Protein AF-A0A453F764-F1 (afdb_monomer)

Solvent-accessible surface area (backbone atoms only — not comparable to full-atom values): 10064 Å² total; per-residue (Å²): 109,49,38,47,76,44,40,78,48,66,49,59,52,38,59,47,34,75,76,37,83,86,56,71,35,35,32,32,52,68,48,74,42,49,55,78,38,69,44,53,67,75,39,72,53,73,60,89,92,42,39,31,38,30,40,62,25,28,8,30,25,52,16,23,28,26,41,26,44,34,89,52,95,87,34,62,79,64,34,43,32,39,30,20,46,51,41,26,86,56,46,54,47,68,30,92,48,73,71,24,29,52,72,46,27,53,52,22,41,54,66,62,50,61,65,46,61,49,71,24,34,39,35,43,72,57,67,93,81,84,67,79,71,47,32,32,48,53,38,60,74,57,15,77,41,81,52,47,57,72,68,62,30,40,55,52,63,76,65,61,82,70,76,81,68,93,34,32,89,57,10,35,65,28,26,41,51,29,30,53,68,76,77,78,78,84,124

Mean predicted aligned error: 3.06 Å

Sequence (187 aa):
MNTHVHADHVTGTGLIKTKLPGAKSVISKASGAKADHSVEHGDKIYFGKLFLEVRATPGHTAGCVTYVTGDSPDQPSPRMAFTGDALIIRACGRTDFQGGSSDQLYQSVHSQIFSLPKDTLLYPAHDYKGFTVTTVEEEVAYNARLSRDKETFKTIMENLNLSYPKMIDVAVPANMVCGFQDPPSKV

InterPro domains:
  IPR001279 Metallo-beta-lactamase [PF00753] (2-126)
  IPR001279 Metallo-beta-lactamase [SM00849] (2-126)
  IPR036866 Ribonuclease Z/Hydroxyacylglutathione hydrolase-like [G3DSA:3.60.15.10] (1-175)
  IPR036866 Ribonuclease Z/Hydroxyacylglutathione hydrolase-like [SSF56281] (2-176)
  IPR044528 Persulfide dioxygenase-like, MBL-fold metallo-hydrolase domain [cd07724] (1-128)
  IPR051682 Mitochondrial Persulfide Dioxygenase [PTHR43084] (1-182)

Foldseek 3Di:
DAQAQDQQDADCQVVCCVVDPPRWFEFAVQRLADTRYHDDQQDWDDDPPKIWGWHDQAALASGGIKTKTDPDPPIDPPIEIAREQLDDVLEGHAAPDRNHHLLSSLVSCVVPPLPGPFAYKYAYPDDDPPDGIDGSVCCCVRNNQSVDPSVSNRVCRVPPPDDDRPRRVPRNVCVSHVNDDDDPPDD

Radius of gyration: 16.79 Å; Cα contacts (8 Å, |Δi|>4): 392; chains: 1; bounding box: 34×55×37 Å

Secondary structure (DSSP, 8-state):
--SS--SSS--SHHHHHHHSTT---EEEGGG----SEEE-TT-EEEETTEEEEEEE--SSSTT-EEEEE--STTS-SS-EEEEETTSBTTB----SSTT--HHHHHHHIIIIITTS-TT-EEEES--SSS---EEHHHHHHH-TTTTS-HHHHHHHHHT--PPPPTTHHHHHHHHHTTT-PPPPP--

Structure (mmCIF, N/CA/C/O backbone):
data_AF-A0A453F764-F1
#
_entry.id   AF-A0A453F764-F1
#
loop_
_atom_site.group_PDB
_atom_site.id
_atom_site.type_symbol
_atom_site.label_atom_id
_atom_site.label_alt_id
_atom_site.label_comp_id
_atom_site.label_asym_id
_atom_site.label_entity_id
_atom_site.label_seq_id
_atom_site.pdbx_PDB_ins_code
_atom_site.Cartn_x
_atom_site.Cartn_y
_atom_site.Cartn_z
_atom_site.occupancy
_atom_site.B_iso_or_equiv
_atom_site.auth_seq_id
_atom_site.auth_comp_id
_atom_site.auth_asym_id
_atom_site.auth_atom_id
_atom_site.pdbx_PDB_model_num
ATOM 1 N N . MET A 1 1 ? -5.676 -7.957 8.586 1.00 98.31 1 MET A N 1
ATOM 2 C CA . MET A 1 1 ? -5.886 -7.191 7.337 1.00 98.31 1 MET A CA 1
ATOM 3 C C . MET A 1 1 ? -4.674 -7.444 6.457 1.00 98.31 1 MET A C 1
ATOM 5 O O . MET A 1 1 ? -3.609 -7.639 7.027 1.00 98.31 1 MET A O 1
ATOM 9 N N . ASN A 1 2 ? -4.811 -7.469 5.134 1.00 98.88 2 ASN A N 1
ATOM 10 C CA . ASN A 1 2 ? -3.665 -7.502 4.215 1.00 98.88 2 ASN A CA 1
ATOM 11 C C . ASN A 1 2 ? -3.643 -6.214 3.381 1.00 98.88 2 ASN A C 1
ATOM 13 O O . ASN A 1 2 ? -4.702 -5.651 3.089 1.00 98.88 2 ASN A O 1
ATOM 17 N N . THR A 1 3 ? -2.455 -5.745 3.002 1.00 98.94 3 THR A N 1
ATOM 18 C CA . THR A 1 3 ? -2.291 -4.608 2.072 1.00 98.94 3 THR A CA 1
ATOM 19 C C . THR A 1 3 ? -2.518 -5.028 0.622 1.00 98.94 3 THR A C 1
ATOM 21 O O . THR A 1 3 ? -2.931 -4.212 -0.195 1.00 98.94 3 THR A O 1
ATOM 24 N N . HIS A 1 4 ? -2.265 -6.297 0.297 1.00 98.88 4 HIS A N 1
ATOM 25 C CA . HIS A 1 4 ? -2.477 -6.899 -1.018 1.00 98.88 4 HIS A CA 1
ATOM 26 C C . HIS A 1 4 ? -2.472 -8.436 -0.912 1.00 98.88 4 HIS A C 1
ATOM 28 O O . HIS A 1 4 ? -2.366 -8.993 0.181 1.00 98.88 4 HIS A O 1
ATOM 34 N N . VAL A 1 5 ? -2.605 -9.132 -2.043 1.00 98.81 5 VAL A N 1
ATOM 35 C CA . VAL A 1 5 ? -2.388 -10.585 -2.125 1.00 98.81 5 VAL A CA 1
ATOM 36 C C . VAL A 1 5 ? -0.890 -10.842 -2.230 1.00 98.81 5 VAL A C 1
ATOM 38 O O . VAL A 1 5 ? -0.292 -10.529 -3.254 1.00 98.81 5 VAL A O 1
ATOM 41 N N . HIS A 1 6 ? -0.296 -11.411 -1.187 1.00 98.81 6 HIS A N 1
ATOM 42 C CA . HIS A 1 6 ? 1.145 -11.646 -1.121 1.00 98.81 6 HIS A CA 1
ATOM 43 C C . HIS A 1 6 ? 1.590 -12.801 -2.033 1.00 98.81 6 HIS A C 1
ATOM 45 O O . HIS A 1 6 ? 0.854 -13.775 -2.221 1.00 98.81 6 HIS A O 1
ATOM 51 N N . ALA A 1 7 ? 2.803 -12.699 -2.577 1.00 98.62 7 ALA A N 1
ATOM 52 C CA . ALA A 1 7 ? 3.425 -13.712 -3.441 1.00 98.62 7 ALA A CA 1
ATOM 53 C C . ALA A 1 7 ? 4.592 -14.456 -2.770 1.00 98.62 7 ALA A C 1
ATOM 55 O O . ALA A 1 7 ? 5.147 -15.398 -3.334 1.00 98.62 7 ALA A O 1
ATOM 56 N N . ASP A 1 8 ? 4.988 -14.025 -1.580 1.00 98.44 8 ASP A N 1
ATOM 57 C CA . ASP A 1 8 ? 6.181 -14.477 -0.868 1.00 98.44 8 ASP A CA 1
ATOM 58 C C . ASP A 1 8 ? 5.849 -15.314 0.382 1.00 98.44 8 ASP A C 1
ATOM 60 O O . ASP A 1 8 ? 6.674 -16.118 0.817 1.00 98.44 8 ASP A O 1
ATOM 64 N N . HIS A 1 9 ? 4.628 -15.197 0.914 1.00 98.50 9 HIS A N 1
ATOM 65 C CA . HIS A 1 9 ? 4.154 -15.952 2.073 1.00 98.50 9 HIS A CA 1
ATOM 66 C C . HIS A 1 9 ? 2.645 -16.227 2.017 1.00 98.50 9 HIS A C 1
ATOM 68 O O . HIS A 1 9 ? 1.894 -15.545 1.320 1.00 98.50 9 HIS A O 1
ATOM 74 N N . VAL A 1 10 ? 2.183 -17.211 2.795 1.00 98.50 10 VAL A N 1
ATOM 75 C CA . VAL A 1 10 ? 0.749 -17.467 3.008 1.00 98.50 10 VAL A CA 1
ATOM 76 C C . VAL A 1 10 ? 0.239 -16.604 4.161 1.00 98.50 10 VAL A C 1
ATOM 78 O O . VAL A 1 10 ? 0.820 -16.590 5.246 1.00 98.50 10 VAL A O 1
ATOM 81 N N . THR A 1 11 ? -0.862 -15.890 3.942 1.00 98.50 11 THR A N 1
ATOM 82 C CA . THR A 1 11 ? -1.489 -15.010 4.928 1.00 98.50 11 THR A CA 1
ATOM 83 C C . THR A 1 11 ? -1.963 -15.790 6.156 1.00 98.50 11 THR A C 1
ATOM 85 O O . THR A 1 11 ? -2.557 -16.864 6.058 1.00 98.50 11 THR A O 1
ATOM 88 N N . GLY A 1 12 ? -1.761 -15.217 7.342 1.00 98.12 12 GLY A N 1
ATOM 89 C CA . GLY A 1 12 ? -2.236 -15.800 8.599 1.00 98.12 12 GLY A CA 1
ATOM 90 C C . GLY A 1 12 ? -3.722 -15.558 8.885 1.00 98.12 12 GLY A C 1
ATOM 91 O O . GLY A 1 12 ? -4.230 -16.051 9.892 1.00 98.12 12 GLY A O 1
ATOM 92 N N . THR A 1 13 ? -4.434 -14.786 8.055 1.00 98.00 13 THR A N 1
ATOM 93 C CA . THR A 1 13 ? -5.795 -14.316 8.371 1.00 98.00 13 THR A CA 1
ATOM 94 C C . THR A 1 13 ? -6.794 -15.453 8.573 1.00 98.00 13 THR A C 1
ATOM 96 O O . THR A 1 13 ? -7.557 -15.399 9.536 1.00 98.00 13 THR A O 1
ATOM 99 N N . GLY A 1 14 ? -6.769 -16.498 7.742 1.00 95.94 14 GLY A N 1
ATOM 100 C CA . GLY A 1 14 ? -7.616 -17.683 7.919 1.00 95.94 14 GLY A CA 1
ATOM 101 C C . GLY A 1 14 ? -7.360 -18.392 9.250 1.00 95.94 14 GLY A C 1
ATOM 102 O O . GLY A 1 14 ? -8.294 -18.665 10.001 1.00 95.94 14 GLY A O 1
ATOM 103 N N . LEU A 1 15 ? -6.088 -18.604 9.603 1.00 96.50 15 LEU A N 1
ATOM 104 C CA . LEU A 1 15 ? -5.712 -19.249 10.864 1.00 96.50 15 LEU A CA 1
ATOM 105 C C . LEU A 1 15 ? -6.103 -18.411 12.091 1.00 96.50 15 LEU A C 1
ATOM 107 O O . LEU A 1 15 ? -6.586 -18.962 13.080 1.00 96.50 15 LEU A O 1
ATOM 111 N N . ILE A 1 16 ? -5.913 -17.089 12.033 1.00 97.19 16 ILE A N 1
ATOM 112 C CA . ILE A 1 16 ? -6.312 -16.166 13.106 1.00 97.19 16 ILE A CA 1
ATOM 113 C C . ILE A 1 16 ? -7.822 -16.247 13.335 1.00 97.19 16 ILE A C 1
ATOM 115 O O . ILE A 1 16 ? -8.246 -16.359 14.481 1.00 97.19 16 ILE A O 1
ATOM 119 N N . LYS A 1 17 ? -8.628 -16.268 12.266 1.00 95.06 17 LYS A N 1
ATOM 120 C CA . LYS A 1 17 ? -10.089 -16.413 12.363 1.00 95.06 17 LYS A CA 1
ATOM 121 C C . LYS A 1 17 ? -10.505 -1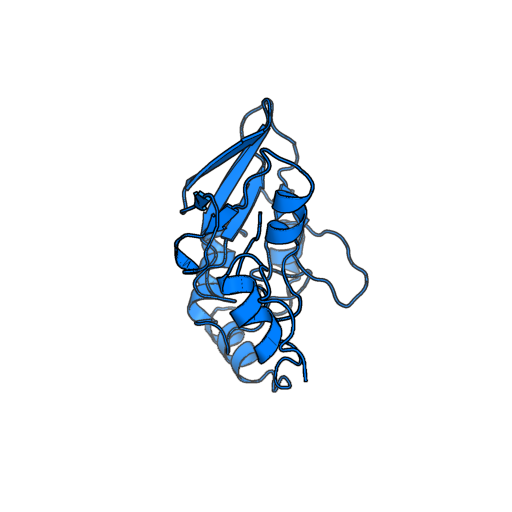7.716 13.041 1.00 95.06 17 LYS A C 1
ATOM 123 O O . LYS A 1 17 ? -11.416 -17.706 13.861 1.00 95.06 17 LYS A O 1
ATOM 128 N N . THR A 1 18 ? -9.828 -18.823 12.733 1.00 93.88 18 THR A N 1
ATOM 129 C CA . THR A 1 18 ? -10.099 -20.119 13.375 1.00 93.88 18 THR A CA 1
ATOM 130 C C . THR A 1 18 ? -9.759 -20.103 14.867 1.00 93.88 18 THR A C 1
ATOM 132 O O . THR A 1 18 ? -10.450 -20.734 15.661 1.00 93.88 18 THR A O 1
ATOM 135 N N . LYS A 1 19 ? -8.696 -19.393 15.264 1.00 95.88 19 LYS A N 1
ATOM 136 C CA . LYS A 1 19 ? -8.216 -19.357 16.656 1.00 95.88 19 LYS A CA 1
ATOM 137 C C . LYS A 1 19 ? -8.888 -18.293 17.524 1.00 95.88 19 LYS A C 1
ATOM 139 O O . LYS A 1 19 ? -8.915 -18.451 18.740 1.00 95.88 19 LYS A O 1
ATOM 144 N N . LEU A 1 20 ? -9.400 -17.221 16.925 1.00 96.69 20 LEU A N 1
ATOM 145 C CA . LEU A 1 20 ? -10.010 -16.097 17.628 1.00 96.69 20 LEU A CA 1
ATOM 146 C C . LEU A 1 20 ? -11.402 -15.807 17.047 1.00 96.69 20 LEU A C 1
ATOM 148 O O . LEU A 1 20 ? -11.529 -14.998 16.121 1.00 96.69 20 LEU A O 1
ATOM 152 N N . PRO A 1 21 ? -12.456 -16.453 17.582 1.00 93.56 21 PRO A N 1
ATOM 153 C CA . PRO A 1 21 ? -13.825 -16.210 17.152 1.00 93.56 21 PRO A CA 1
ATOM 154 C C . PRO A 1 21 ? -14.183 -14.721 17.218 1.00 93.56 21 PRO A C 1
ATOM 156 O O . PRO A 1 21 ? -13.936 -14.051 18.219 1.00 93.56 21 PRO A O 1
ATOM 159 N N . GLY A 1 22 ? -14.759 -14.198 16.134 1.00 94.81 22 GLY A N 1
ATOM 160 C CA . GLY A 1 22 ? -15.112 -12.782 15.994 1.00 94.81 22 GLY A CA 1
ATOM 161 C C . GLY A 1 22 ? -14.058 -11.924 15.285 1.00 94.81 22 GLY A C 1
ATOM 162 O O . GLY A 1 22 ? -14.404 -10.845 14.801 1.00 94.81 22 GLY A O 1
ATOM 163 N N . ALA A 1 23 ? -12.815 -12.400 15.137 1.00 97.12 23 ALA A N 1
ATOM 164 C CA . ALA A 1 23 ? -11.847 -11.760 14.250 1.00 97.12 23 ALA A CA 1
ATOM 165 C C . ALA A 1 23 ? -12.332 -11.832 12.792 1.00 97.12 23 ALA A C 1
ATOM 167 O O . ALA A 1 23 ? -12.851 -12.859 12.354 1.00 97.12 23 ALA A O 1
ATOM 168 N N . LYS A 1 24 ? -12.147 -10.744 12.036 1.00 98.12 24 LYS A N 1
ATOM 169 C CA . LYS A 1 24 ? -12.561 -10.643 10.629 1.00 98.12 24 LYS A CA 1
ATOM 170 C C . LYS A 1 24 ? -11.368 -10.335 9.733 1.00 98.12 24 LYS A C 1
ATOM 172 O O . LYS A 1 24 ? -10.570 -9.445 10.036 1.00 98.12 24 LYS A O 1
ATOM 177 N N . SER A 1 25 ? -11.229 -11.067 8.631 1.00 98.62 25 SER A N 1
ATOM 178 C CA . SER A 1 25 ? -10.237 -10.759 7.603 1.00 98.62 25 SER A CA 1
ATOM 179 C C . SER A 1 25 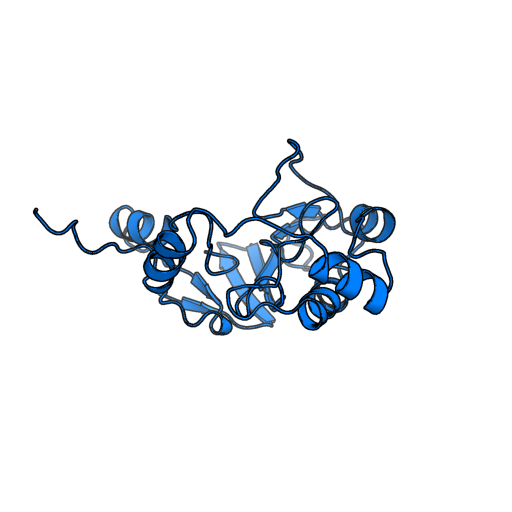? -10.701 -9.588 6.740 1.00 98.62 25 SER A C 1
ATOM 181 O O . SER A 1 25 ? -11.883 -9.443 6.442 1.00 98.62 25 SER A O 1
ATOM 183 N N . VAL A 1 26 ? -9.743 -8.749 6.346 1.00 98.81 26 VAL A N 1
ATOM 184 C CA . VAL A 1 26 ? -9.977 -7.565 5.513 1.00 98.81 26 VAL A CA 1
ATOM 185 C C . VAL A 1 26 ? -8.923 -7.526 4.417 1.00 98.81 26 VAL A C 1
ATOM 187 O O . VAL A 1 26 ? -7.734 -7.711 4.715 1.00 98.81 26 VAL A O 1
ATOM 190 N N . ILE A 1 27 ? -9.357 -7.298 3.182 1.00 98.81 27 ILE A N 1
ATOM 191 C CA . ILE A 1 27 ? -8.500 -7.085 2.011 1.00 98.81 27 ILE A CA 1
ATOM 192 C C . ILE A 1 27 ? -9.203 -6.144 1.028 1.00 98.81 27 ILE A C 1
ATOM 194 O O . ILE A 1 27 ? -10.400 -5.896 1.154 1.00 98.81 27 ILE A O 1
ATOM 198 N N . SER A 1 28 ? -8.487 -5.585 0.058 1.00 98.81 28 SER A N 1
ATOM 199 C CA . SER A 1 28 ? -9.110 -4.714 -0.936 1.00 98.81 28 SER A CA 1
ATOM 200 C C . SER A 1 28 ? -10.061 -5.491 -1.848 1.00 98.81 28 SER A C 1
ATOM 202 O O . SER A 1 28 ? -9.781 -6.624 -2.249 1.00 98.81 28 SER A O 1
ATOM 204 N N . LYS A 1 29 ? -11.166 -4.861 -2.246 1.00 98.75 29 LYS A N 1
ATOM 205 C CA . LYS A 1 29 ? -12.083 -5.423 -3.247 1.00 98.75 29 LYS A CA 1
ATOM 206 C C . LYS A 1 29 ? -11.388 -5.649 -4.592 1.00 98.75 29 LYS A C 1
ATOM 208 O O . LYS A 1 29 ? -11.596 -6.675 -5.232 1.00 98.75 29 LYS A O 1
ATOM 213 N N . ALA A 1 30 ? -10.509 -4.720 -4.976 1.00 98.62 30 ALA A N 1
ATOM 214 C CA . ALA A 1 30 ? -9.734 -4.773 -6.214 1.00 98.62 30 ALA A CA 1
ATOM 215 C C . ALA A 1 30 ? -8.767 -5.969 -6.291 1.00 98.62 30 ALA A C 1
ATOM 217 O O . ALA A 1 30 ? -8.364 -6.353 -7.384 1.00 98.62 30 ALA A O 1
ATOM 218 N N . SER A 1 31 ? -8.411 -6.589 -5.158 1.00 98.50 31 SER A N 1
ATOM 219 C CA . SER A 1 31 ? -7.573 -7.794 -5.158 1.00 98.50 31 SER A CA 1
ATOM 220 C C . SER A 1 31 ? -8.270 -9.044 -5.702 1.00 98.50 31 SER A C 1
ATOM 222 O O . SER A 1 31 ? -7.594 -9.997 -6.077 1.00 98.50 31 SER A O 1
ATOM 224 N N . GLY A 1 32 ? -9.609 -9.080 -5.697 1.00 98.31 32 GLY A N 1
ATOM 225 C CA . GLY A 1 32 ? -10.392 -10.268 -6.051 1.00 98.31 32 GLY A CA 1
ATOM 226 C C . GLY A 1 32 ? -10.267 -11.445 -5.069 1.00 98.31 32 GLY A C 1
ATOM 227 O O . GLY A 1 32 ? -10.868 -12.494 -5.300 1.00 98.31 32 GLY A O 1
ATOM 228 N N . ALA A 1 33 ? -9.505 -11.303 -3.982 1.00 98.31 33 ALA A N 1
ATOM 229 C CA . ALA A 1 33 ? -9.328 -12.346 -2.980 1.00 98.31 33 ALA A CA 1
ATOM 230 C C . ALA A 1 33 ? -10.505 -12.406 -1.998 1.00 98.31 33 ALA A C 1
ATOM 232 O O . ALA A 1 33 ? -11.155 -11.405 -1.693 1.00 98.31 33 ALA A O 1
ATOM 233 N N . LYS A 1 34 ? -10.756 -13.597 -1.449 1.00 98.12 34 LYS A N 1
ATOM 234 C CA . LYS A 1 34 ? -11.787 -13.804 -0.428 1.00 98.12 34 LYS A CA 1
ATOM 235 C C . LYS A 1 34 ? -11.346 -13.224 0.920 1.00 98.12 34 LYS A C 1
ATOM 237 O O . LYS A 1 34 ? -10.240 -13.487 1.389 1.00 98.12 34 LYS A O 1
ATOM 242 N N . ALA A 1 35 ? -12.253 -12.517 1.586 1.00 98.19 35 ALA A N 1
ATOM 243 C CA . ALA A 1 35 ? -12.129 -12.068 2.972 1.00 98.19 35 ALA A CA 1
ATOM 244 C C . ALA A 1 35 ? -13.526 -11.882 3.590 1.00 98.19 35 ALA A C 1
ATOM 246 O O . ALA A 1 35 ? -14.522 -11.942 2.871 1.00 98.19 35 ALA A O 1
ATOM 247 N N . ASP A 1 36 ? -13.612 -11.662 4.906 1.00 98.31 36 ASP A N 1
ATOM 248 C CA . ASP A 1 36 ? -14.897 -11.338 5.552 1.00 98.31 36 ASP A CA 1
ATOM 249 C C . ASP A 1 36 ? -15.393 -9.943 5.165 1.00 98.31 36 ASP A C 1
ATOM 251 O O . ASP A 1 36 ? -16.597 -9.728 5.060 1.00 98.31 36 ASP A O 1
ATOM 255 N N . HIS A 1 37 ? -14.460 -9.011 4.952 1.00 98.19 37 HIS A N 1
ATOM 256 C CA . HIS A 1 37 ? -14.736 -7.653 4.502 1.00 98.19 37 HIS A CA 1
ATOM 257 C C . HIS A 1 37 ? -13.810 -7.249 3.363 1.00 98.19 37 HIS A C 1
ATOM 259 O O . HIS A 1 37 ? -12.602 -7.499 3.403 1.00 98.19 37 HIS A O 1
ATOM 265 N N . SER A 1 38 ? -14.382 -6.568 2.377 1.00 98.38 38 SER A N 1
ATOM 266 C CA . SER A 1 38 ? -13.640 -5.905 1.312 1.00 98.38 38 SER A CA 1
ATOM 267 C C . SER A 1 38 ? -13.596 -4.400 1.553 1.00 98.38 38 SER A C 1
ATOM 269 O O . SER A 1 38 ? -14.614 -3.839 1.952 1.00 98.38 38 SER A O 1
ATOM 271 N N . VAL A 1 39 ? -12.465 -3.760 1.260 1.00 98.75 39 VAL A N 1
ATOM 272 C CA . VAL A 1 39 ? -12.321 -2.294 1.322 1.00 98.75 39 VAL A CA 1
ATOM 273 C C . VAL A 1 39 ? -12.015 -1.675 -0.038 1.00 98.75 39 VAL A C 1
ATOM 275 O O . VAL A 1 39 ? -11.408 -2.312 -0.907 1.00 98.75 39 VAL A O 1
ATOM 278 N N . GLU A 1 40 ? -12.419 -0.424 -0.205 1.00 98.81 40 GLU A N 1
ATOM 279 C CA . GLU A 1 40 ? -12.185 0.429 -1.369 1.00 98.81 40 GLU A CA 1
ATOM 280 C C . GLU A 1 40 ? -11.493 1.740 -0.943 1.00 98.81 40 GLU A C 1
ATOM 282 O O . GLU A 1 40 ? -11.299 2.023 0.240 1.00 98.81 40 GLU A O 1
ATOM 287 N N . HIS A 1 41 ? -11.041 2.530 -1.919 1.00 98.75 41 HIS A N 1
ATOM 288 C CA . HIS A 1 41 ? -10.421 3.827 -1.644 1.00 98.75 41 HIS A CA 1
ATOM 289 C C . HIS A 1 41 ? -11.391 4.743 -0.877 1.00 98.75 41 HIS A C 1
ATOM 291 O O . HIS A 1 41 ? -12.543 4.890 -1.277 1.00 98.75 41 HIS A O 1
ATOM 297 N N . GLY A 1 42 ? -10.908 5.402 0.177 1.00 98.56 42 GLY A N 1
ATOM 298 C CA . GLY A 1 42 ? -11.686 6.320 1.011 1.00 98.56 42 GLY A CA 1
ATOM 299 C C . GLY A 1 42 ? -12.401 5.656 2.190 1.00 98.56 42 GLY A C 1
ATOM 300 O O . GLY A 1 42 ? -12.862 6.367 3.087 1.00 98.56 42 GLY A O 1
ATOM 301 N N . ASP A 1 43 ? -12.449 4.322 2.242 1.00 98.81 43 ASP A N 1
ATOM 302 C CA . ASP A 1 43 ? -12.993 3.606 3.395 1.00 98.81 43 ASP A CA 1
ATOM 303 C C . ASP A 1 43 ? -12.189 3.895 4.669 1.00 98.81 43 ASP A C 1
ATOM 305 O O . ASP A 1 43 ? -10.998 4.225 4.639 1.00 98.81 43 ASP A O 1
ATOM 309 N N . LYS A 1 44 ? -12.848 3.726 5.819 1.00 98.62 44 LYS A N 1
ATOM 310 C CA . LYS A 1 44 ? -12.232 3.844 7.144 1.00 98.62 44 LYS A CA 1
ATOM 311 C C . LYS A 1 44 ? -12.461 2.578 7.960 1.00 98.62 44 LYS A C 1
ATOM 313 O O . LYS A 1 44 ? -13.594 2.122 8.108 1.00 98.62 44 LYS A O 1
ATOM 318 N N . ILE A 1 45 ? -11.390 2.038 8.536 1.00 98.50 45 ILE A N 1
ATOM 319 C CA . ILE A 1 45 ? -11.433 0.872 9.426 1.00 98.50 45 ILE A CA 1
ATOM 320 C C . ILE A 1 45 ? -11.227 1.347 10.861 1.00 98.50 45 ILE A C 1
ATOM 322 O O . ILE A 1 45 ? -10.139 1.800 11.209 1.00 98.50 45 ILE A O 1
ATOM 326 N N . TYR A 1 46 ? -12.260 1.219 11.691 1.00 98.19 46 TYR A N 1
ATOM 327 C CA . TYR A 1 46 ? -12.255 1.689 13.077 1.00 98.19 46 TYR A CA 1
ATOM 328 C C . TYR A 1 46 ? -11.861 0.591 14.070 1.00 98.19 46 TYR A C 1
ATOM 330 O O . TYR A 1 46 ? -12.294 -0.557 13.953 1.00 98.19 46 TYR A O 1
ATOM 338 N N . PHE A 1 47 ? -11.092 0.963 15.092 1.00 96.94 47 PHE A N 1
ATOM 339 C CA . PHE A 1 47 ? -10.778 0.130 16.254 1.00 96.94 47 PHE A CA 1
ATOM 340 C C . PHE A 1 47 ? -10.682 1.014 17.504 1.00 96.94 47 PHE A C 1
ATOM 342 O O . PHE A 1 47 ? -9.736 1.774 17.711 1.00 96.94 47 PHE A O 1
ATOM 349 N N . GLY A 1 48 ? -11.716 0.943 18.345 1.00 97.19 48 GLY A N 1
ATOM 350 C CA . GLY A 1 48 ? -11.911 1.928 19.407 1.00 97.19 48 GLY A CA 1
ATOM 351 C C . GLY A 1 48 ? -12.156 3.318 18.812 1.00 97.19 48 GLY A C 1
ATOM 352 O O . GLY A 1 48 ? -13.024 3.478 17.960 1.00 97.19 48 GLY A O 1
ATOM 353 N N . LYS A 1 49 ? -11.387 4.316 19.263 1.00 97.56 49 LYS A N 1
ATOM 354 C CA . LYS A 1 49 ? -11.439 5.699 18.746 1.00 97.56 49 LYS A CA 1
ATOM 355 C C . LYS A 1 49 ? -10.502 5.940 17.557 1.00 97.56 49 LYS A C 1
ATOM 357 O O . LYS A 1 49 ? -10.546 6.997 16.938 1.00 97.56 49 LYS A O 1
ATOM 362 N N . LEU A 1 50 ? -9.635 4.977 17.256 1.00 98.56 50 LEU A N 1
ATOM 363 C CA . LEU A 1 50 ? -8.656 5.083 16.183 1.00 98.56 50 LEU A CA 1
ATOM 364 C C . LEU A 1 50 ? -9.255 4.578 14.875 1.00 98.56 50 LEU A C 1
ATOM 366 O O . LEU A 1 50 ? -10.121 3.695 14.879 1.00 98.56 50 LEU A O 1
ATOM 370 N N . PHE A 1 51 ? -8.766 5.103 13.756 1.00 98.75 51 PHE A N 1
ATOM 371 C CA . PHE A 1 51 ? -9.096 4.559 12.447 1.00 98.75 51 PHE A CA 1
ATOM 372 C C . PHE A 1 51 ? -7.916 4.565 11.478 1.00 98.75 51 PHE A C 1
ATOM 374 O O . PHE A 1 51 ? -6.973 5.351 11.605 1.00 98.75 51 PHE A O 1
ATOM 381 N N . LEU A 1 52 ? -8.008 3.682 10.485 1.00 98.88 52 LEU A N 1
ATOM 382 C CA . LEU A 1 52 ? -7.165 3.683 9.294 1.00 98.88 52 LEU A CA 1
ATOM 383 C C . LEU A 1 52 ? -7.996 4.103 8.080 1.00 98.88 52 LEU A C 1
ATOM 385 O O . LEU A 1 52 ? -9.012 3.479 7.790 1.00 98.88 52 LEU A O 1
ATOM 389 N N . GLU A 1 53 ? -7.554 5.141 7.381 1.00 98.88 53 GLU A N 1
ATOM 390 C CA . GLU A 1 53 ? -7.990 5.516 6.036 1.00 98.88 53 GLU A CA 1
ATOM 391 C C . GLU A 1 53 ? -7.393 4.541 5.015 1.00 98.88 53 GLU A C 1
ATOM 393 O O . GLU A 1 53 ? -6.205 4.210 5.079 1.00 98.88 53 GLU A O 1
ATOM 398 N N . VAL A 1 54 ? -8.204 4.086 4.065 1.00 98.94 54 VAL A N 1
ATOM 399 C CA . VAL A 1 54 ? -7.773 3.210 2.974 1.00 98.94 54 VAL A CA 1
ATOM 400 C C . VAL A 1 54 ? -7.478 4.048 1.736 1.00 98.94 54 VAL A C 1
ATOM 402 O O . VAL A 1 54 ? -8.375 4.664 1.164 1.00 98.94 54 VAL A O 1
ATOM 405 N N . ARG A 1 55 ? -6.232 4.027 1.260 1.00 98.94 55 ARG A N 1
ATOM 406 C CA . ARG A 1 55 ? -5.848 4.615 -0.030 1.00 98.94 55 ARG A CA 1
ATOM 407 C C . ARG A 1 55 ? -5.522 3.510 -1.016 1.00 98.94 55 ARG A C 1
ATOM 409 O O . ARG A 1 55 ? -4.598 2.737 -0.790 1.00 98.94 55 ARG A O 1
ATOM 416 N N . ALA A 1 56 ? -6.253 3.440 -2.124 1.00 98.94 56 ALA A N 1
ATOM 417 C CA . ALA A 1 56 ? -5.864 2.574 -3.236 1.00 98.94 56 ALA A CA 1
ATOM 418 C C . ALA A 1 56 ? -4.496 2.994 -3.788 1.00 98.94 56 ALA A C 1
ATOM 420 O O . ALA A 1 56 ? -4.331 4.130 -4.224 1.00 98.94 56 ALA A O 1
ATOM 421 N N . THR A 1 57 ? -3.538 2.069 -3.775 1.00 98.94 57 THR A N 1
ATOM 422 C CA . THR A 1 57 ? -2.170 2.267 -4.272 1.00 98.94 57 THR A CA 1
ATOM 423 C C . THR A 1 57 ? -1.740 1.128 -5.206 1.00 98.94 57 THR A C 1
ATOM 425 O O . THR A 1 57 ? -0.688 0.515 -4.998 1.00 98.94 57 THR A O 1
ATOM 428 N N . PRO A 1 58 ? -2.543 0.799 -6.240 1.00 98.94 58 PRO A N 1
ATOM 429 C CA . PRO A 1 58 ? -2.235 -0.291 -7.158 1.00 98.94 58 PRO A CA 1
ATOM 430 C C . PRO A 1 58 ? -0.947 -0.026 -7.941 1.00 98.94 58 PRO A C 1
ATOM 432 O O . PRO A 1 58 ? -0.546 1.118 -8.164 1.00 98.94 58 PRO A O 1
ATOM 435 N N . GLY A 1 59 ? -0.302 -1.104 -8.373 1.00 98.81 59 GLY A N 1
ATOM 436 C CA . GLY A 1 59 ? 0.891 -1.040 -9.209 1.00 98.81 59 GLY A CA 1
ATOM 437 C C . GLY A 1 59 ? 1.871 -2.173 -8.938 1.00 98.81 59 GLY A C 1
ATOM 438 O O . GLY A 1 59 ? 2.330 -2.800 -9.884 1.00 98.81 59 GLY A O 1
ATOM 439 N N . HIS A 1 60 ? 2.133 -2.512 -7.671 1.00 98.88 60 HIS A N 1
ATOM 440 C CA . HIS A 1 60 ? 2.793 -3.786 -7.350 1.00 98.88 60 HIS A CA 1
ATOM 441 C C . HIS A 1 60 ? 1.866 -4.963 -7.698 1.00 98.88 60 HIS A C 1
ATOM 443 O O . HIS A 1 60 ? 2.250 -5.878 -8.418 1.00 98.88 60 HIS A O 1
ATOM 449 N N . THR A 1 61 ? 0.610 -4.866 -7.259 1.00 98.88 61 THR A N 1
ATOM 450 C CA . THR A 1 61 ? -0.517 -5.674 -7.737 1.00 98.88 61 THR A CA 1
ATOM 451 C C . THR A 1 61 ? -1.684 -4.745 -8.070 1.00 98.88 61 THR A C 1
ATOM 453 O O . THR A 1 61 ? -1.716 -3.598 -7.607 1.00 98.88 61 THR A O 1
ATOM 456 N N . ALA A 1 62 ? -2.686 -5.240 -8.797 1.00 98.62 62 ALA A N 1
ATOM 457 C CA . ALA A 1 62 ? -3.924 -4.491 -9.037 1.00 98.62 62 ALA A CA 1
ATOM 458 C C . ALA A 1 62 ? -4.731 -4.204 -7.748 1.00 98.62 62 ALA A C 1
ATOM 460 O O . ALA A 1 62 ? -5.569 -3.305 -7.723 1.00 98.62 62 ALA A O 1
ATOM 461 N N . GLY A 1 63 ? -4.478 -4.956 -6.669 1.00 98.75 63 GLY A N 1
ATOM 462 C CA . GLY A 1 63 ? -5.217 -4.885 -5.408 1.00 98.75 63 GLY A CA 1
ATOM 463 C C . GLY A 1 63 ? -4.498 -4.168 -4.265 1.00 98.75 63 GLY A C 1
ATOM 464 O O . GLY A 1 63 ? -4.976 -4.247 -3.134 1.00 98.75 63 GLY A O 1
ATOM 465 N N . CYS A 1 64 ? -3.354 -3.522 -4.495 1.00 98.94 64 CYS A N 1
ATOM 466 C CA . CYS A 1 64 ? -2.614 -2.871 -3.412 1.00 98.94 64 CYS A CA 1
ATOM 467 C C . CYS A 1 64 ? -3.378 -1.685 -2.805 1.00 98.94 64 CYS A C 1
ATOM 469 O O . CYS A 1 64 ? -3.927 -0.839 -3.515 1.00 98.94 64 CYS A O 1
ATOM 471 N N . VAL A 1 65 ? -3.368 -1.617 -1.474 1.00 99.00 65 VAL A N 1
ATOM 472 C CA . VAL A 1 65 ? -3.816 -0.465 -0.689 1.00 99.00 65 VAL A CA 1
ATOM 473 C C . VAL A 1 65 ? -2.761 -0.075 0.343 1.00 99.00 65 VAL A C 1
ATOM 475 O O . VAL A 1 65 ? -2.052 -0.927 0.885 1.00 99.00 65 VAL A O 1
ATOM 478 N N . THR A 1 66 ? -2.716 1.215 0.653 1.00 99.00 66 THR A N 1
ATOM 479 C CA . THR A 1 66 ? -1.992 1.790 1.783 1.00 99.00 66 THR A CA 1
ATOM 480 C C . THR A 1 66 ? -3.000 2.138 2.871 1.00 99.00 66 THR A C 1
ATOM 482 O O . THR A 1 66 ? -3.976 2.842 2.609 1.00 99.00 66 THR A O 1
ATOM 485 N N . TYR A 1 67 ? -2.758 1.676 4.095 1.00 98.94 67 TYR A N 1
ATOM 486 C CA . TYR A 1 67 ? -3.558 2.072 5.256 1.00 98.94 67 TYR A CA 1
ATOM 487 C C . TYR A 1 67 ? -2.881 3.238 5.965 1.00 98.94 67 TYR A C 1
ATOM 489 O O . TYR A 1 67 ? -1.698 3.137 6.272 1.00 98.94 67 TYR A O 1
ATOM 497 N N . VAL A 1 68 ? -3.596 4.322 6.253 1.00 98.94 68 VAL A N 1
ATOM 498 C CA . VAL A 1 68 ? -3.022 5.512 6.902 1.00 98.94 68 VAL A CA 1
ATOM 499 C C . VAL A 1 68 ? -3.782 5.824 8.183 1.00 98.94 68 VAL A C 1
ATOM 501 O O . VAL A 1 68 ? -5.007 5.874 8.159 1.00 98.94 68 VAL A O 1
ATOM 504 N N . THR A 1 69 ? -3.099 6.060 9.304 1.00 98.88 69 THR A N 1
ATOM 505 C CA . THR A 1 69 ? -3.764 6.519 10.540 1.00 98.88 69 THR A CA 1
ATOM 506 C C . THR A 1 69 ? -4.529 7.811 10.290 1.00 98.88 69 THR A C 1
ATOM 508 O O . THR A 1 69 ? -4.145 8.591 9.418 1.00 98.88 69 THR A O 1
ATOM 511 N N . GLY A 1 70 ? -5.618 8.041 11.019 1.00 98.00 70 GLY A N 1
ATOM 512 C CA . GLY A 1 70 ? -6.462 9.214 10.813 1.00 98.00 70 GLY A CA 1
ATOM 513 C C . GLY A 1 70 ? -5.738 10.561 10.945 1.00 98.00 70 GLY A C 1
ATOM 514 O O . GLY A 1 70 ? -4.650 10.655 11.506 1.00 98.00 70 GLY A O 1
ATOM 515 N N . ASP A 1 71 ? -6.354 11.605 10.399 1.00 96.56 71 ASP A N 1
ATOM 516 C CA . ASP A 1 71 ? -5.853 12.987 10.341 1.00 96.56 71 ASP A CA 1
ATOM 517 C C . ASP A 1 71 ? -6.522 13.931 11.359 1.00 96.56 71 ASP A C 1
ATOM 519 O O . ASP A 1 71 ? -6.254 15.131 11.377 1.00 96.56 71 ASP A O 1
ATOM 523 N N . SER A 1 72 ? -7.410 13.399 12.201 1.00 96.56 72 SER A N 1
ATOM 524 C CA . SER A 1 72 ? -8.120 14.163 13.231 1.00 96.56 72 SER A CA 1
ATOM 525 C C . SER A 1 72 ? -7.248 14.377 14.484 1.00 96.56 72 SER A C 1
ATOM 527 O O . SER A 1 72 ? -6.351 13.574 14.736 1.00 96.56 72 SER A O 1
ATOM 529 N N . PRO A 1 73 ? -7.498 15.415 15.311 1.00 96.69 73 PRO A N 1
ATOM 530 C CA . PRO A 1 73 ? -6.644 15.752 16.462 1.00 96.69 73 PRO A CA 1
ATOM 531 C C . PRO A 1 73 ? -6.485 14.658 17.529 1.00 96.69 73 PRO A C 1
ATOM 533 O O . PRO A 1 73 ? -5.552 14.709 18.325 1.00 96.69 73 PRO A O 1
ATOM 536 N N . ASP A 1 74 ? -7.404 13.695 17.583 1.00 97.19 74 ASP A N 1
ATOM 537 C CA . ASP A 1 74 ? -7.394 12.558 18.506 1.00 97.19 74 ASP A CA 1
ATOM 538 C C . ASP A 1 74 ? -6.715 11.300 17.924 1.00 97.19 74 ASP A C 1
ATOM 540 O O . ASP A 1 74 ? -6.714 10.244 18.561 1.00 97.19 74 ASP A O 1
ATOM 544 N N . GLN A 1 75 ? -6.141 11.406 16.722 1.00 98.50 75 GLN A N 1
ATOM 545 C CA . GLN A 1 75 ? -5.422 10.340 16.024 1.00 98.50 75 GLN A CA 1
ATOM 546 C C . GLN A 1 75 ? -3.899 10.454 16.244 1.00 98.50 75 GLN A C 1
ATOM 548 O O . GLN A 1 75 ? -3.409 11.486 16.710 1.00 98.50 75 GLN A O 1
ATOM 553 N N . PRO A 1 76 ? -3.117 9.402 15.928 1.00 98.38 76 PRO A N 1
ATOM 554 C CA . PRO A 1 76 ? -1.663 9.431 16.063 1.00 98.38 76 PRO A CA 1
ATOM 555 C C . PRO A 1 76 ? -1.009 10.549 15.239 1.00 98.38 76 PRO A C 1
ATOM 557 O O . PRO A 1 76 ? -1.345 10.743 14.070 1.00 98.38 76 PRO A O 1
ATOM 560 N N . SER A 1 77 ? -0.039 11.234 15.850 1.00 97.75 77 SER A N 1
ATOM 561 C CA . SER A 1 77 ? 0.801 12.252 15.215 1.00 97.75 77 SER A CA 1
ATOM 562 C C . SER A 1 77 ? 2.285 11.992 15.548 1.00 97.75 77 SER A C 1
ATOM 564 O O . SER A 1 77 ? 2.594 11.834 16.734 1.00 97.75 77 SER A O 1
ATOM 566 N N . PRO A 1 78 ? 3.199 11.916 14.556 1.00 98.31 78 PRO A N 1
ATOM 567 C CA . PRO A 1 78 ? 2.932 12.031 13.118 1.00 98.31 78 PRO A CA 1
ATOM 568 C C . PRO A 1 78 ? 2.038 10.893 12.605 1.00 98.31 78 PRO A C 1
ATOM 570 O O . PRO A 1 78 ? 1.908 9.846 13.247 1.00 98.31 78 PRO A O 1
ATOM 573 N N . ARG A 1 79 ? 1.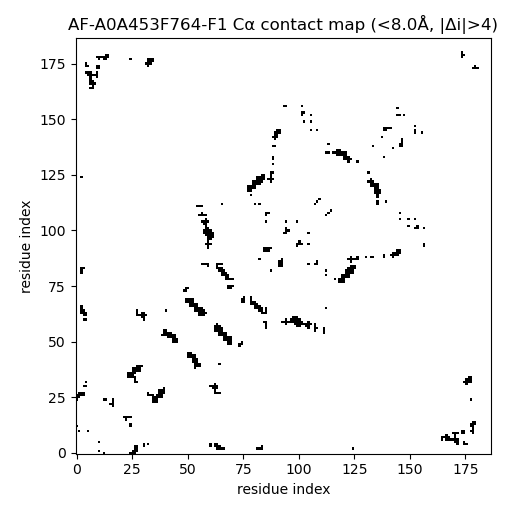407 11.094 11.439 1.00 98.75 79 ARG A N 1
ATOM 574 C CA . ARG A 1 79 ? 0.620 10.027 10.802 1.00 98.75 79 ARG A CA 1
ATOM 575 C C . ARG A 1 79 ? 1.527 8.836 10.475 1.00 98.75 79 ARG A C 1
ATOM 577 O O . ARG A 1 79 ? 2.726 8.993 10.252 1.00 98.75 79 ARG A O 1
ATOM 584 N N . MET A 1 80 ? 0.944 7.646 10.398 1.00 98.94 80 MET A N 1
ATOM 585 C CA . MET A 1 80 ? 1.628 6.420 9.986 1.00 98.94 80 MET A CA 1
ATOM 586 C C . MET A 1 80 ? 0.916 5.846 8.764 1.00 98.94 80 MET A C 1
ATOM 588 O O . MET A 1 80 ? -0.308 5.710 8.778 1.00 98.94 80 MET A O 1
ATOM 592 N N . ALA A 1 81 ? 1.665 5.486 7.727 1.00 98.94 81 ALA A N 1
ATOM 593 C CA . ALA A 1 81 ? 1.167 4.828 6.529 1.00 98.94 81 ALA A CA 1
ATOM 594 C C . ALA A 1 81 ? 1.807 3.444 6.373 1.00 98.94 81 ALA A C 1
ATOM 596 O O . ALA A 1 81 ? 3.026 3.307 6.301 1.00 98.94 81 ALA A O 1
ATOM 597 N N . PHE A 1 82 ? 0.973 2.414 6.285 1.00 98.94 82 PHE A N 1
ATOM 598 C CA . PHE A 1 82 ? 1.365 1.032 6.038 1.00 98.94 82 PHE A CA 1
ATOM 599 C C . PHE A 1 82 ? 1.290 0.772 4.534 1.00 98.94 82 PHE A C 1
ATOM 601 O O . PHE A 1 82 ? 0.208 0.533 3.995 1.00 98.94 82 PHE A O 1
ATOM 608 N N . THR A 1 83 ? 2.425 0.891 3.847 1.00 98.94 83 THR A N 1
ATOM 609 C CA . THR A 1 83 ? 2.503 1.072 2.384 1.00 98.94 83 THR A CA 1
ATOM 610 C C . THR A 1 83 ? 2.465 -0.223 1.580 1.00 98.94 83 THR A C 1
ATOM 612 O O . THR A 1 83 ? 2.516 -0.189 0.348 1.00 98.94 83 THR A O 1
ATOM 615 N N . GLY A 1 84 ? 2.386 -1.372 2.255 1.00 98.88 84 GLY A N 1
ATOM 616 C CA . GLY A 1 84 ? 2.511 -2.666 1.596 1.00 98.88 84 GLY A CA 1
ATOM 617 C C . GLY A 1 84 ? 3.824 -2.746 0.819 1.00 98.88 84 GLY A C 1
ATOM 618 O O . GLY A 1 84 ? 4.857 -2.292 1.302 1.00 98.88 84 GLY A O 1
ATOM 619 N N . ASP A 1 85 ? 3.751 -3.268 -0.402 1.00 98.88 85 ASP A N 1
ATOM 620 C CA . ASP A 1 85 ? 4.874 -3.282 -1.346 1.00 98.88 85 ASP A CA 1
ATOM 621 C C . ASP A 1 85 ? 4.763 -2.194 -2.424 1.00 98.88 85 ASP A C 1
ATOM 623 O O . ASP A 1 85 ? 5.550 -2.167 -3.371 1.00 98.88 85 ASP A O 1
ATOM 627 N N . ALA A 1 86 ? 3.815 -1.256 -2.289 1.00 98.88 86 ALA A N 1
ATOM 628 C CA . ALA A 1 86 ? 3.752 -0.106 -3.189 1.00 98.88 86 ALA A CA 1
ATOM 629 C C . ALA A 1 86 ? 4.978 0.808 -2.991 1.00 98.88 86 ALA A C 1
ATOM 631 O O . ALA A 1 86 ? 5.613 1.245 -3.951 1.00 98.88 86 ALA A O 1
ATOM 632 N N . LEU A 1 87 ? 5.360 1.035 -1.734 1.00 98.88 87 LEU A N 1
ATOM 633 C CA . LEU A 1 87 ? 6.600 1.711 -1.366 1.00 98.88 87 LEU A CA 1
ATOM 634 C C . LEU A 1 87 ? 7.347 0.870 -0.333 1.00 98.88 87 LEU A C 1
ATOM 636 O O . LEU A 1 87 ? 6.765 0.472 0.675 1.00 98.88 87 LEU A O 1
ATOM 640 N N . ILE A 1 88 ? 8.637 0.656 -0.592 1.00 98.69 88 ILE A N 1
ATOM 641 C CA . ILE A 1 88 ? 9.604 0.001 0.299 1.00 98.69 88 ILE A CA 1
ATOM 642 C C . ILE A 1 88 ? 10.700 1.027 0.609 1.00 98.69 88 ILE A C 1
ATOM 644 O O . ILE A 1 88 ? 10.963 1.900 -0.214 1.00 98.69 88 ILE A O 1
ATOM 648 N N . ILE A 1 89 ? 11.353 0.943 1.767 1.00 98.88 89 ILE A N 1
ATOM 649 C CA . ILE A 1 89 ? 12.393 1.905 2.165 1.00 98.88 89 ILE A CA 1
ATOM 650 C C . ILE A 1 89 ? 13.492 1.971 1.087 1.00 98.88 89 ILE A C 1
ATOM 652 O O . ILE A 1 89 ? 14.135 0.970 0.755 1.00 98.88 89 ILE A O 1
ATOM 656 N N . ARG A 1 90 ? 13.685 3.161 0.504 1.00 98.62 90 ARG A N 1
ATOM 657 C CA . ARG A 1 90 ? 14.579 3.467 -0.630 1.00 98.62 90 ARG A CA 1
ATOM 658 C C . ARG A 1 90 ? 14.283 2.710 -1.938 1.00 98.62 90 ARG A C 1
ATOM 660 O O . ARG A 1 90 ? 15.132 2.705 -2.836 1.00 98.62 90 ARG A O 1
ATOM 667 N N . ALA A 1 91 ? 13.126 2.059 -2.068 1.00 98.25 91 ALA A N 1
ATOM 668 C CA . ALA A 1 91 ? 12.767 1.194 -3.196 1.00 98.25 91 ALA A CA 1
ATOM 669 C C . ALA A 1 91 ? 11.239 1.100 -3.427 1.00 98.25 91 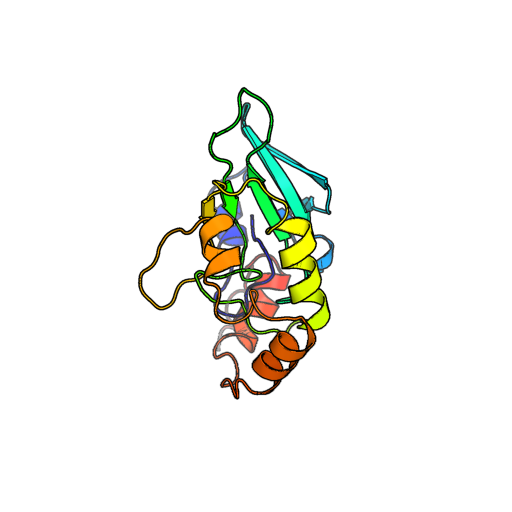ALA A C 1
ATOM 671 O O . ALA A 1 91 ? 10.450 1.915 -2.959 1.00 98.25 91 ALA A O 1
ATOM 672 N N . CYS A 1 92 ? 10.809 0.103 -4.198 1.00 98.75 92 CYS A N 1
ATOM 673 C CA . CYS A 1 92 ? 9.409 -0.290 -4.351 1.00 98.75 92 CYS A CA 1
ATOM 674 C C . CYS A 1 92 ? 9.317 -1.783 -4.709 1.00 98.75 92 CYS A C 1
ATOM 676 O O . CYS A 1 92 ? 10.327 -2.395 -5.087 1.00 98.75 92 CYS A O 1
ATOM 678 N N . GLY A 1 93 ? 8.120 -2.362 -4.604 1.00 98.56 93 GLY A N 1
ATOM 679 C CA . GLY A 1 93 ? 7.830 -3.713 -5.079 1.00 98.56 93 GLY A CA 1
ATOM 680 C C . GLY A 1 93 ? 7.982 -3.848 -6.597 1.00 98.56 93 GLY A C 1
ATOM 681 O O . GLY A 1 93 ? 7.916 -2.872 -7.347 1.00 98.56 93 GLY A O 1
ATOM 682 N N . ARG A 1 94 ? 8.200 -5.083 -7.063 1.00 98.62 94 ARG A N 1
ATOM 683 C CA . ARG A 1 94 ? 8.210 -5.423 -8.500 1.00 98.62 94 ARG A CA 1
ATOM 684 C C . ARG A 1 94 ? 6.820 -5.220 -9.123 1.00 98.62 94 ARG A C 1
ATOM 686 O O . ARG A 1 94 ? 5.840 -5.177 -8.392 1.00 98.62 94 ARG A O 1
ATOM 693 N N . THR A 1 95 ? 6.710 -5.102 -10.444 1.00 98.75 95 THR A N 1
ATOM 694 C CA . THR A 1 95 ? 5.421 -4.778 -11.113 1.00 98.75 95 THR A CA 1
ATOM 695 C C . THR A 1 95 ? 5.085 -5.684 -12.296 1.00 98.75 95 THR A C 1
ATOM 697 O O . THR A 1 95 ? 4.183 -5.401 -13.068 1.00 98.75 95 THR A O 1
ATOM 700 N N . ASP A 1 96 ? 5.809 -6.784 -12.445 1.00 98.38 96 ASP A N 1
ATOM 701 C CA . ASP A 1 96 ? 5.772 -7.713 -13.578 1.00 98.38 96 ASP A CA 1
ATOM 702 C C . ASP A 1 96 ? 4.882 -8.952 -13.339 1.00 98.38 96 ASP A C 1
ATOM 704 O O . ASP A 1 96 ? 4.815 -9.841 -14.183 1.00 98.38 96 ASP A O 1
ATOM 708 N N . PHE A 1 97 ? 4.172 -9.014 -12.206 1.00 98.50 97 PHE A N 1
ATOM 709 C CA . PHE A 1 97 ? 3.245 -10.092 -11.828 1.00 98.50 97 PHE A CA 1
ATOM 710 C C . PHE A 1 97 ? 1.938 -9.524 -11.251 1.00 98.50 97 PHE A C 1
ATOM 712 O O . PHE A 1 97 ? 1.846 -8.336 -10.967 1.00 98.50 97 PHE A O 1
ATOM 719 N N . GLN A 1 98 ? 0.923 -10.377 -11.052 1.00 98.38 98 GLN A N 1
ATOM 720 C CA . GLN A 1 98 ? -0.312 -10.064 -10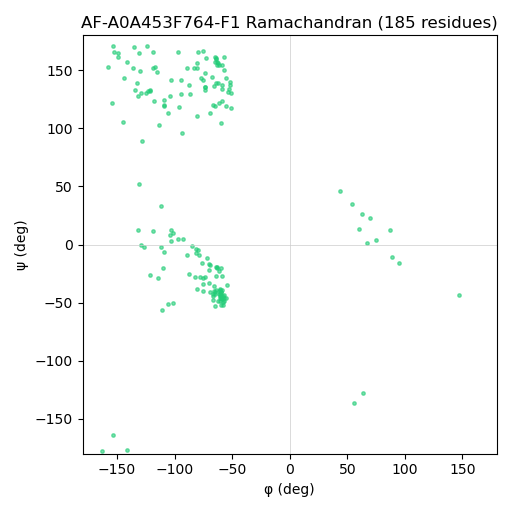.300 1.00 98.38 98 GLN A CA 1
ATOM 721 C C . GLN A 1 98 ? -1.077 -8.807 -10.777 1.00 98.38 98 GLN A C 1
ATOM 723 O O . GLN A 1 98 ? -1.674 -8.077 -9.979 1.00 98.38 98 GLN A O 1
ATOM 728 N N . GLY A 1 99 ? -1.056 -8.548 -12.088 1.00 98.19 99 GLY A N 1
ATOM 729 C CA . GLY A 1 99 ? -1.663 -7.348 -12.674 1.00 98.19 99 GLY A CA 1
ATOM 730 C C . GLY A 1 99 ? -0.923 -6.055 -12.320 1.00 98.19 99 GLY A C 1
ATOM 731 O O . GLY A 1 99 ? -1.535 -4.990 -12.313 1.00 98.19 99 GLY A O 1
ATOM 732 N N . GLY A 1 100 ? 0.360 -6.150 -11.968 1.00 98.50 100 GLY A N 1
ATOM 733 C CA . GLY A 1 100 ? 1.213 -5.009 -11.688 1.00 98.50 100 GLY A CA 1
ATOM 734 C C . GLY A 1 100 ? 1.445 -4.119 -12.912 1.00 98.50 100 GLY A C 1
ATOM 735 O O . GLY A 1 100 ? 1.302 -4.528 -14.064 1.00 98.50 100 GLY A O 1
ATOM 736 N N . SER A 1 101 ? 1.782 -2.863 -12.636 1.00 98.81 101 SER A N 1
ATOM 737 C CA . SER A 1 101 ? 2.095 -1.840 -13.625 1.00 98.81 101 SER A CA 1
ATOM 738 C C . SER A 1 101 ? 3.003 -0.786 -13.001 1.00 98.81 101 SER A C 1
ATOM 740 O O . SER A 1 101 ? 2.630 -0.132 -12.026 1.00 98.81 101 SER A O 1
ATOM 742 N N . SER A 1 102 ? 4.191 -0.586 -13.578 1.00 98.81 102 SER A N 1
ATOM 743 C CA . SER A 1 102 ? 5.103 0.493 -13.168 1.00 98.81 102 SER A CA 1
ATOM 744 C C . SER A 1 102 ? 4.474 1.874 -13.362 1.00 98.81 102 SER A C 1
ATOM 746 O O . SER A 1 102 ? 4.591 2.742 -12.502 1.00 98.81 102 SER A O 1
ATOM 748 N N . ASP A 1 103 ? 3.746 2.067 -14.461 1.00 98.81 103 ASP A N 1
ATOM 749 C CA . ASP A 1 103 ? 3.044 3.319 -14.741 1.00 98.81 103 ASP A CA 1
ATOM 750 C C . ASP A 1 103 ? 2.060 3.676 -13.615 1.00 98.81 103 ASP A C 1
ATOM 752 O O . ASP A 1 103 ? 2.100 4.778 -13.055 1.00 98.81 103 ASP A O 1
ATOM 756 N N . GLN A 1 104 ? 1.249 2.688 -13.230 1.00 98.81 104 GLN A N 1
ATOM 757 C CA . GLN A 1 104 ? 0.251 2.816 -12.177 1.00 98.81 104 GLN A CA 1
ATOM 758 C C . GLN A 1 104 ? 0.899 2.951 -10.798 1.00 98.81 104 GLN A C 1
ATOM 760 O O . GLN A 1 104 ? 0.465 3.779 -10.002 1.00 98.81 104 GLN A O 1
ATOM 765 N N . LEU A 1 105 ? 1.966 2.192 -10.526 1.00 98.94 105 LEU A N 1
ATOM 766 C CA . LEU A 1 105 ? 2.686 2.261 -9.259 1.00 98.94 105 LEU A CA 1
ATOM 767 C C . LEU A 1 105 ? 3.233 3.665 -9.009 1.00 98.94 105 LEU A C 1
ATOM 769 O O . LEU A 1 105 ? 3.057 4.215 -7.923 1.00 98.94 105 LEU A O 1
ATOM 773 N N . TYR A 1 106 ? 3.858 4.257 -10.027 1.00 98.94 106 TYR A N 1
ATOM 774 C CA . TYR A 1 106 ? 4.389 5.611 -9.944 1.00 98.94 106 TYR A CA 1
ATOM 775 C C . TYR A 1 106 ? 3.287 6.620 -9.601 1.00 98.94 106 TYR A C 1
ATOM 777 O O . TYR A 1 106 ? 3.423 7.397 -8.657 1.00 98.94 106 TYR A O 1
ATOM 785 N N . GLN A 1 107 ? 2.161 6.568 -10.321 1.00 98.88 107 GLN A N 1
ATOM 786 C CA . GLN A 1 107 ? 1.011 7.444 -10.073 1.00 98.88 107 GLN A CA 1
ATOM 787 C C . GLN A 1 107 ? 0.416 7.245 -8.675 1.00 98.88 107 GLN A C 1
ATOM 789 O O . GLN A 1 107 ? 0.112 8.224 -7.989 1.00 98.88 107 GLN A O 1
ATOM 794 N N . SER A 1 108 ? 0.277 5.995 -8.234 1.00 98.88 108 SER A N 1
ATOM 795 C CA . SER A 1 108 ? -0.222 5.638 -6.907 1.00 98.88 108 SER A CA 1
ATOM 796 C C . SER A 1 108 ? 0.647 6.225 -5.803 1.00 98.88 108 SER A C 1
ATOM 798 O O . SER A 1 108 ? 0.138 6.916 -4.923 1.00 98.88 108 SER A O 1
ATOM 800 N N . VAL A 1 109 ? 1.963 6.008 -5.857 1.00 98.94 109 VAL A N 1
ATOM 801 C CA . VAL A 1 109 ? 2.883 6.522 -4.834 1.00 98.94 109 VAL A CA 1
ATOM 802 C C . VAL A 1 109 ? 2.853 8.048 -4.800 1.00 98.94 109 VAL A C 1
ATOM 804 O O . VAL A 1 109 ? 2.672 8.625 -3.728 1.00 98.94 109 VAL A O 1
ATOM 807 N N . HIS A 1 110 ? 2.968 8.705 -5.957 1.00 98.88 110 HIS A N 1
ATOM 808 C CA . HIS A 1 110 ? 3.019 10.168 -6.027 1.00 98.88 110 HIS A CA 1
ATOM 809 C C . HIS A 1 110 ? 1.716 10.826 -5.563 1.00 98.88 110 HIS A C 1
ATOM 811 O O . HIS A 1 110 ? 1.749 11.795 -4.810 1.00 98.88 110 HIS A O 1
ATOM 817 N N . SER A 1 111 ? 0.561 10.288 -5.962 1.00 98.81 111 SER A N 1
ATOM 818 C CA . SER A 1 111 ? -0.736 10.889 -5.622 1.00 98.81 111 SER A CA 1
ATOM 819 C C . SER A 1 111 ? -1.246 10.530 -4.225 1.00 98.81 111 SER A C 1
ATOM 821 O O . SER A 1 111 ? -1.985 11.323 -3.642 1.00 98.81 111 SER A O 1
ATOM 823 N N . GLN A 1 112 ? -0.870 9.372 -3.669 1.00 98.88 112 GLN A N 1
ATOM 824 C CA . GLN A 1 112 ? -1.461 8.858 -2.423 1.00 98.88 112 GLN A CA 1
ATOM 825 C C . GLN A 1 112 ? -0.505 8.788 -1.240 1.00 98.88 112 GLN A C 1
ATOM 827 O O . GLN A 1 112 ? -0.967 8.869 -0.102 1.00 98.88 112 GLN A O 1
ATOM 832 N N . ILE A 1 113 ? 0.795 8.605 -1.480 1.00 98.94 113 ILE A N 1
ATOM 833 C CA . ILE A 1 113 ? 1.794 8.464 -0.414 1.00 98.94 113 ILE A CA 1
ATOM 834 C C . ILE A 1 113 ? 2.611 9.749 -0.301 1.00 98.94 113 ILE A C 1
ATOM 836 O O . ILE A 1 113 ? 2.682 10.322 0.778 1.00 98.94 113 ILE A O 1
ATOM 840 N N . PHE A 1 114 ? 3.159 10.262 -1.404 1.00 98.81 114 PHE A N 1
ATOM 841 C CA . PHE A 1 114 ? 3.941 11.508 -1.391 1.00 98.81 114 PHE A CA 1
ATOM 842 C C . PHE A 1 114 ? 3.094 12.770 -1.178 1.00 98.81 114 PHE A C 1
ATOM 844 O O . PHE A 1 114 ? 3.640 13.829 -0.887 1.00 98.81 114 PHE A O 1
ATOM 851 N N . SER A 1 115 ? 1.767 12.657 -1.267 1.00 98.69 115 SER A N 1
ATOM 852 C CA . SER A 1 115 ? 0.824 13.720 -0.904 1.00 98.69 115 SER A CA 1
ATOM 853 C C . SER A 1 115 ? 0.528 13.806 0.600 1.00 98.69 115 SER A C 1
ATOM 855 O O . SER A 1 115 ? -0.161 14.729 1.035 1.00 98.69 115 SER A O 1
ATOM 857 N N . LEU A 1 116 ? 1.004 12.849 1.406 1.00 98.88 116 LEU A N 1
ATOM 858 C CA . LEU A 1 116 ? 0.888 12.893 2.866 1.00 98.88 116 LEU A CA 1
ATOM 859 C C . LEU A 1 116 ? 1.842 13.948 3.464 1.00 98.88 116 LEU A C 1
ATOM 861 O O . LEU A 1 116 ? 2.815 14.338 2.814 1.00 98.88 116 LEU A O 1
ATOM 865 N N . PRO A 1 117 ? 1.605 14.402 4.712 1.00 98.75 117 PRO A N 1
ATOM 866 C CA . PRO A 1 117 ? 2.559 15.240 5.429 1.00 98.75 117 PRO A CA 1
ATOM 867 C C . PRO A 1 117 ? 3.960 14.624 5.437 1.00 98.75 117 PRO A C 1
ATOM 869 O O . PRO A 1 117 ? 4.117 13.415 5.600 1.00 98.75 117 PRO A O 1
ATOM 872 N N . LYS A 1 118 ? 4.975 15.468 5.274 1.00 98.81 118 LYS A N 1
ATOM 873 C CA . LYS A 1 118 ? 6.387 15.084 5.143 1.00 98.81 118 LYS A CA 1
ATOM 874 C C . LYS A 1 118 ? 6.921 14.203 6.278 1.00 98.81 118 LYS A C 1
ATOM 876 O O . LYS A 1 118 ? 7.747 13.327 6.038 1.00 98.81 118 LYS A O 1
ATOM 881 N N . ASP A 1 119 ? 6.441 14.436 7.491 1.00 98.81 119 ASP A N 1
ATOM 882 C CA . ASP A 1 119 ? 6.794 13.715 8.713 1.00 98.81 119 ASP A CA 1
ATOM 883 C C . ASP A 1 119 ? 6.040 12.386 8.882 1.00 98.81 119 ASP A C 1
ATOM 885 O O . ASP A 1 119 ? 6.327 11.638 9.816 1.00 98.81 119 ASP A O 1
ATOM 889 N N . THR A 1 120 ? 5.104 12.063 7.981 1.00 98.94 120 THR A N 1
ATOM 890 C CA . THR A 1 120 ? 4.360 10.798 8.013 1.00 98.94 120 THR A CA 1
ATOM 891 C C . THR A 1 120 ? 5.326 9.623 7.938 1.00 98.94 120 THR A C 1
ATOM 893 O O . THR A 1 120 ? 6.097 9.501 6.982 1.00 98.94 120 THR A O 1
ATOM 896 N N . LEU A 1 121 ? 5.244 8.738 8.929 1.00 98.94 121 LEU A N 1
ATOM 897 C CA . LEU A 1 121 ? 6.035 7.516 9.010 1.00 98.94 121 LEU A CA 1
ATOM 898 C C . LEU A 1 121 ? 5.522 6.496 7.992 1.00 98.94 121 LEU A C 1
ATOM 900 O O . LEU A 1 121 ? 4.322 6.236 7.919 1.00 98.94 121 LEU A O 1
ATOM 904 N N . LEU A 1 122 ? 6.426 5.888 7.234 1.00 98.94 122 LEU A N 1
ATOM 905 C CA . LEU A 1 122 ? 6.132 4.870 6.232 1.00 98.94 122 LEU A CA 1
ATOM 906 C C . LEU A 1 122 ? 6.633 3.507 6.725 1.00 98.94 122 LEU A C 1
ATOM 908 O O . LEU A 1 122 ? 7.829 3.320 6.963 1.00 98.94 122 LEU A O 1
ATOM 912 N N . TYR A 1 123 ? 5.705 2.562 6.857 1.00 98.94 123 TYR A N 1
ATOM 913 C CA . TYR A 1 123 ? 5.946 1.184 7.282 1.00 98.94 123 TYR A CA 1
ATOM 914 C C . TYR A 1 123 ? 5.648 0.221 6.121 1.00 98.94 123 TYR A C 1
ATOM 916 O O . TYR A 1 123 ? 4.473 -0.036 5.830 1.00 98.94 123 TYR A O 1
ATOM 924 N N . PRO A 1 124 ? 6.676 -0.307 5.433 1.00 98.94 124 PRO A N 1
ATOM 925 C CA . PRO A 1 124 ? 6.478 -1.225 4.314 1.00 98.94 124 PRO A CA 1
ATOM 926 C C . PRO A 1 124 ? 6.083 -2.630 4.787 1.00 98.94 124 PRO A C 1
ATOM 928 O O . PRO A 1 124 ? 6.225 -2.971 5.962 1.00 98.94 124 PRO A O 1
ATOM 931 N N . ALA A 1 125 ? 5.612 -3.472 3.863 1.00 98.75 125 ALA A N 1
ATOM 932 C CA . ALA A 1 125 ? 5.407 -4.899 4.139 1.00 98.75 125 ALA A CA 1
ATOM 933 C C . ALA A 1 125 ? 6.729 -5.678 4.221 1.00 98.75 125 ALA A C 1
ATOM 935 O O . ALA A 1 125 ? 6.803 -6.674 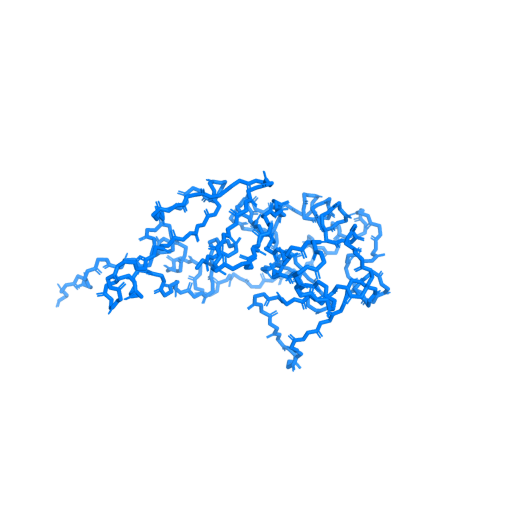4.939 1.00 98.75 125 ALA A O 1
ATOM 936 N N . HIS A 1 126 ? 7.765 -5.210 3.522 1.00 98.75 126 HIS A N 1
ATOM 937 C CA . HIS A 1 126 ? 9.065 -5.862 3.465 1.00 98.75 126 HIS A CA 1
ATOM 938 C C . HIS A 1 126 ? 10.211 -4.867 3.597 1.00 98.75 126 HIS A C 1
ATOM 940 O O . HIS A 1 126 ? 10.122 -3.717 3.171 1.00 98.75 126 HIS A O 1
ATOM 946 N N . ASP A 1 127 ? 11.325 -5.362 4.123 1.00 98.62 127 ASP A N 1
ATOM 947 C CA . ASP A 1 127 ? 12.635 -4.745 4.010 1.00 98.62 127 ASP A CA 1
ATOM 948 C C . ASP A 1 127 ? 13.690 -5.852 3.879 1.00 98.62 127 ASP A C 1
ATOM 950 O O . ASP A 1 127 ? 13.567 -6.924 4.474 1.00 98.62 127 ASP A O 1
ATOM 954 N N . TYR A 1 128 ? 14.720 -5.603 3.072 1.00 96.56 128 TYR A N 1
ATOM 955 C CA . TYR A 1 128 ? 15.778 -6.579 2.779 1.00 96.56 128 TYR A CA 1
ATOM 956 C C . TYR A 1 128 ? 17.168 -6.095 3.218 1.00 96.56 128 TYR A C 1
ATOM 958 O O . TYR A 1 128 ? 18.180 -6.666 2.811 1.00 96.56 128 TYR A O 1
ATOM 966 N N . LYS A 1 129 ? 17.235 -5.010 3.998 1.00 97.94 129 LYS A N 1
ATOM 967 C CA . LYS A 1 129 ? 18.469 -4.335 4.431 1.00 97.94 129 LYS A CA 1
ATOM 968 C C . LYS A 1 129 ? 18.548 -4.102 5.947 1.00 97.94 129 LYS A C 1
ATOM 970 O O . LYS A 1 129 ? 19.560 -3.592 6.416 1.00 97.94 129 LYS A O 1
ATOM 975 N N . GLY A 1 130 ? 17.529 -4.499 6.705 1.00 98.12 130 GLY A N 1
ATOM 976 C CA . GLY A 1 130 ? 17.430 -4.315 8.152 1.00 98.12 130 GLY A CA 1
ATOM 977 C C . GLY A 1 130 ? 16.818 -2.978 8.584 1.00 98.12 130 GLY A C 1
ATOM 978 O O . GLY A 1 130 ? 16.916 -2.633 9.760 1.00 98.12 130 GLY A O 1
ATOM 979 N N . PHE A 1 131 ? 16.205 -2.217 7.673 1.00 98.56 131 PHE A N 1
ATOM 980 C CA . PHE A 1 131 ? 15.488 -0.988 8.016 1.00 98.56 131 PHE A CA 1
ATOM 981 C C . PHE A 1 131 ? 14.062 -1.287 8.485 1.00 98.56 131 PHE A C 1
ATOM 983 O O . PHE A 1 131 ? 13.454 -2.282 8.096 1.00 98.56 131 PHE A O 1
ATOM 990 N N . THR A 1 132 ? 13.519 -0.411 9.331 1.00 98.62 132 THR A N 1
ATOM 991 C CA . THR A 1 132 ? 12.219 -0.630 9.986 1.00 98.62 132 THR A CA 1
ATOM 992 C C . THR A 1 132 ? 11.187 0.458 9.701 1.00 98.62 132 THR A C 1
ATOM 994 O O . THR A 1 132 ? 9.991 0.183 9.760 1.00 98.62 132 THR A O 1
ATOM 997 N N . VAL A 1 133 ? 11.621 1.684 9.401 1.00 98.81 133 VAL A N 1
ATOM 998 C CA . VAL A 1 133 ? 10.751 2.838 9.142 1.00 98.81 133 VAL A CA 1
ATOM 999 C C . VAL A 1 133 ? 11.498 3.886 8.315 1.00 98.81 133 VAL A C 1
ATOM 1001 O O . VAL A 1 133 ? 12.723 3.981 8.389 1.00 98.81 133 VAL A O 1
ATOM 1004 N N . THR A 1 134 ? 10.759 4.676 7.541 1.00 98.88 134 THR A N 1
ATOM 1005 C CA . THR A 1 134 ? 11.230 5.913 6.894 1.00 98.88 134 THR A CA 1
ATOM 1006 C C . THR A 1 134 ? 10.118 6.966 6.940 1.00 98.88 134 THR A C 1
ATOM 1008 O O . THR A 1 134 ? 9.060 6.704 7.513 1.00 98.88 134 THR A O 1
ATOM 1011 N N . THR A 1 135 ? 10.310 8.146 6.358 1.00 98.94 135 THR A N 1
ATOM 1012 C CA . THR A 1 135 ? 9.267 9.169 6.220 1.00 98.94 135 THR A CA 1
ATOM 1013 C C . THR A 1 135 ? 8.969 9.498 4.763 1.00 98.94 135 THR A C 1
ATOM 1015 O O . THR A 1 135 ? 9.740 9.182 3.853 1.00 98.94 135 THR A O 1
ATOM 1018 N N . VAL A 1 136 ? 7.846 10.180 4.535 1.00 98.94 136 VAL A N 1
ATOM 1019 C CA . VAL A 1 136 ? 7.518 10.751 3.222 1.00 98.94 136 VAL A CA 1
ATOM 1020 C C . VAL A 1 136 ? 8.630 11.672 2.728 1.00 98.94 136 VAL A C 1
ATOM 1022 O O . VAL A 1 136 ? 9.040 11.553 1.576 1.00 98.94 136 VAL A O 1
ATOM 1025 N N . GLU A 1 137 ? 9.151 12.559 3.579 1.00 98.81 137 GLU A N 1
ATOM 1026 C CA . GLU A 1 137 ? 10.232 13.472 3.194 1.00 98.81 137 GLU A CA 1
ATOM 1027 C C . GLU A 1 137 ? 11.487 12.731 2.743 1.00 98.81 137 GLU A C 1
ATOM 1029 O O . GLU A 1 137 ? 12.059 13.063 1.701 1.00 98.81 137 GLU A O 1
ATOM 1034 N N . GLU A 1 138 ? 11.899 11.709 3.491 1.00 98.88 138 GLU A N 1
ATOM 1035 C CA . GLU A 1 138 ? 13.085 10.950 3.130 1.00 98.88 138 GLU A CA 1
ATOM 1036 C C . GLU A 1 138 ? 12.896 10.189 1.812 1.00 98.88 138 GLU A C 1
ATOM 1038 O O . GLU A 1 138 ? 13.813 10.135 0.999 1.00 98.88 138 GLU A O 1
ATOM 1043 N N . GLU A 1 139 ? 11.725 9.604 1.563 1.00 98.88 139 GLU A N 1
ATOM 1044 C CA . GLU A 1 139 ? 11.491 8.827 0.341 1.00 98.88 139 GLU A CA 1
ATOM 1045 C C . GLU A 1 139 ? 11.311 9.708 -0.897 1.00 98.88 139 GLU A C 1
ATOM 1047 O O . GLU A 1 139 ? 11.800 9.351 -1.970 1.00 98.88 139 GLU A O 1
ATOM 1052 N N . VAL A 1 140 ? 10.711 10.891 -0.757 1.00 98.75 140 VAL A N 1
ATOM 1053 C CA . VAL A 1 140 ? 10.689 11.894 -1.834 1.00 98.75 140 VAL A CA 1
ATOM 1054 C C . VAL A 1 140 ? 12.115 12.304 -2.217 1.00 98.75 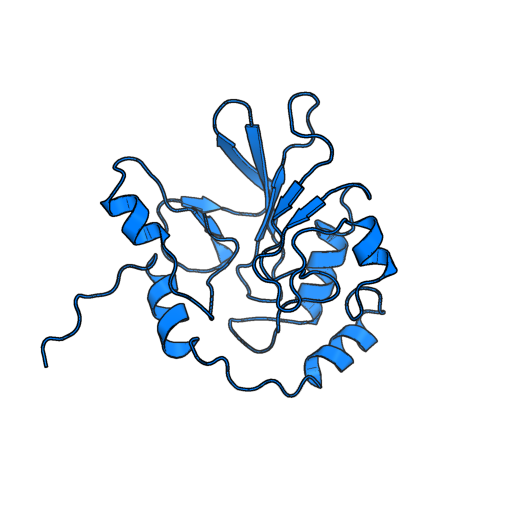140 VAL A C 1
ATOM 1056 O O . VAL A 1 140 ? 12.419 12.433 -3.403 1.00 98.75 140 VAL A O 1
ATOM 1059 N N . ALA A 1 141 ? 13.002 12.479 -1.234 1.00 98.50 141 ALA A N 1
ATOM 1060 C CA . ALA A 1 141 ? 14.376 12.918 -1.470 1.00 98.50 141 ALA A CA 1
ATOM 1061 C C . ALA A 1 141 ? 15.318 11.792 -1.931 1.00 98.50 141 ALA A C 1
ATOM 1063 O O . ALA A 1 141 ? 16.203 12.025 -2.756 1.00 98.50 141 ALA A O 1
ATOM 1064 N N . TYR A 1 142 ? 15.162 10.582 -1.388 1.00 98.50 142 TYR A N 1
ATOM 1065 C CA . TYR A 1 142 ? 16.202 9.548 -1.425 1.00 98.50 142 TYR A CA 1
ATOM 1066 C C . TYR A 1 142 ? 15.752 8.198 -1.993 1.00 98.50 142 TYR A C 1
ATOM 1068 O O . TYR A 1 142 ? 16.589 7.298 -2.119 1.00 98.50 142 TYR A O 1
ATOM 1076 N N . ASN A 1 143 ? 14.481 8.007 -2.366 1.00 98.62 143 ASN A N 1
ATOM 1077 C CA . ASN A 1 143 ? 14.074 6.756 -3.006 1.00 98.62 143 ASN A CA 1
ATOM 1078 C C . ASN A 1 143 ? 14.766 6.605 -4.365 1.00 98.62 143 ASN A C 1
ATOM 1080 O O . ASN A 1 143 ? 14.551 7.411 -5.268 1.00 98.62 143 ASN A O 1
ATOM 1084 N N . ALA A 1 144 ? 15.566 5.553 -4.550 1.00 96.94 144 ALA A N 1
ATOM 1085 C CA . ALA A 1 144 ? 16.411 5.408 -5.737 1.00 96.94 144 ALA A CA 1
ATOM 1086 C C . ALA A 1 144 ? 15.624 5.298 -7.058 1.00 96.94 144 ALA A C 1
ATOM 1088 O O . ALA A 1 144 ? 16.190 5.535 -8.130 1.00 96.94 144 ALA A O 1
ATOM 1089 N N . ARG A 1 145 ? 14.336 4.935 -6.979 1.00 97.69 145 ARG A N 1
ATOM 1090 C CA . ARG A 1 145 ? 13.449 4.706 -8.124 1.00 97.69 145 ARG A CA 1
ATOM 1091 C C . ARG A 1 145 ? 12.371 5.784 -8.219 1.00 97.69 145 ARG A C 1
ATOM 1093 O O . ARG A 1 145 ? 12.265 6.452 -9.238 1.00 97.69 145 ARG A O 1
ATOM 1100 N N . LEU A 1 146 ? 11.593 5.970 -7.155 1.00 98.38 146 LEU A N 1
ATOM 1101 C CA . LEU A 1 146 ? 10.388 6.808 -7.146 1.00 98.38 146 LEU A CA 1
ATOM 1102 C C . LEU A 1 146 ? 10.677 8.318 -7.110 1.00 98.38 146 LEU A C 1
ATOM 1104 O O . LEU A 1 146 ? 9.781 9.093 -7.436 1.00 98.38 146 LEU A O 1
ATOM 1108 N N . SER A 1 147 ? 11.908 8.732 -6.772 1.00 97.19 147 SER A N 1
ATOM 1109 C CA . SER A 1 147 ? 12.356 10.133 -6.890 1.00 97.19 147 SER A CA 1
ATOM 1110 C C . SER A 1 147 ? 12.736 10.534 -8.323 1.00 97.19 147 SE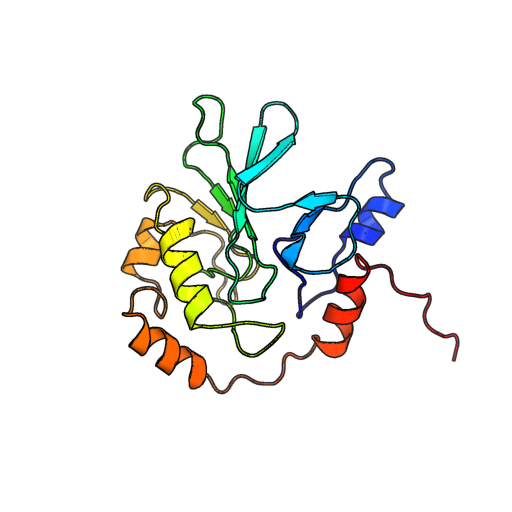R A C 1
ATOM 1112 O O . SER A 1 147 ? 13.000 11.705 -8.596 1.00 97.19 147 SER A O 1
ATOM 1114 N N . ARG A 1 148 ? 12.800 9.570 -9.252 1.00 97.88 148 ARG A N 1
ATOM 1115 C CA . ARG A 1 148 ? 13.051 9.830 -10.675 1.00 97.88 148 ARG A CA 1
ATOM 1116 C C . ARG A 1 148 ? 11.774 10.296 -11.368 1.00 97.88 148 ARG A C 1
ATOM 1118 O O . ARG A 1 148 ? 10.672 10.139 -10.840 1.00 97.88 148 ARG A O 1
ATOM 1125 N N . ASP A 1 149 ? 11.912 10.850 -12.568 1.00 98.38 149 ASP A N 1
ATOM 1126 C CA . ASP A 1 149 ? 10.759 11.052 -13.440 1.00 98.38 149 ASP A CA 1
ATOM 1127 C C . ASP A 1 149 ? 10.139 9.701 -13.844 1.00 98.38 149 ASP A C 1
ATOM 1129 O O . ASP A 1 149 ? 10.770 8.642 -13.758 1.00 98.38 149 ASP A O 1
ATOM 1133 N N . LYS A 1 150 ? 8.876 9.743 -14.272 1.00 98.62 150 LYS A N 1
ATOM 1134 C CA . LYS A 1 150 ? 8.066 8.553 -14.547 1.00 98.62 150 LYS A CA 1
ATOM 1135 C C . LYS A 1 150 ? 8.672 7.630 -15.610 1.00 98.62 150 LYS A C 1
ATOM 1137 O O . LYS A 1 150 ? 8.607 6.411 -15.457 1.00 98.62 150 LYS A O 1
ATOM 1142 N N . GLU A 1 151 ? 9.258 8.183 -16.670 1.00 98.56 151 GLU A N 1
ATOM 1143 C CA . GLU A 1 151 ? 9.811 7.379 -17.767 1.00 98.56 151 GLU A CA 1
ATOM 1144 C C . GLU A 1 151 ? 11.134 6.726 -17.361 1.00 98.56 151 GLU A C 1
ATOM 1146 O O . GLU A 1 151 ? 11.335 5.532 -17.610 1.00 98.56 151 GLU A O 1
ATOM 1151 N N . THR A 1 152 ? 11.987 7.449 -16.630 1.00 98.56 152 THR A N 1
ATOM 1152 C CA . THR A 1 152 ? 13.180 6.863 -16.004 1.00 98.56 152 THR A CA 1
ATOM 1153 C C . THR A 1 152 ? 12.799 5.756 -15.020 1.00 98.56 152 THR A C 1
ATOM 1155 O O . THR A 1 152 ? 13.406 4.686 -15.035 1.00 98.56 152 THR A O 1
ATOM 1158 N N . PHE A 1 153 ? 11.768 5.963 -14.193 1.00 98.75 153 PHE A N 1
ATOM 1159 C CA . PHE A 1 153 ? 11.264 4.938 -13.277 1.00 98.75 153 PHE A CA 1
ATOM 1160 C C . PHE A 1 153 ? 10.835 3.665 -14.019 1.00 98.75 153 PHE A C 1
ATOM 1162 O O . PHE A 1 153 ? 11.307 2.580 -13.678 1.00 98.75 153 PHE A O 1
ATOM 1169 N N . LYS A 1 154 ? 9.988 3.784 -15.050 1.00 98.62 154 LYS A N 1
ATOM 1170 C CA . LYS A 1 154 ? 9.524 2.640 -15.855 1.00 98.62 154 LYS A CA 1
ATOM 1171 C C . LYS A 1 154 ? 10.692 1.896 -16.497 1.00 98.62 154 LYS A C 1
ATOM 1173 O O . LYS A 1 154 ? 10.792 0.682 -16.343 1.00 98.62 154 LYS A O 1
ATOM 1178 N N . THR A 1 155 ? 11.622 2.635 -17.100 1.00 98.50 155 THR A N 1
ATOM 1179 C CA . THR A 1 155 ? 12.827 2.065 -17.717 1.00 98.50 155 THR A CA 1
ATOM 1180 C C . THR A 1 155 ? 13.653 1.277 -16.700 1.00 98.50 155 THR A C 1
ATOM 1182 O O . THR A 1 155 ? 14.089 0.165 -16.987 1.00 98.50 155 THR A O 1
ATOM 1185 N N . ILE A 1 156 ? 13.850 1.806 -15.487 1.00 98.31 156 ILE A N 1
ATOM 1186 C CA . ILE A 1 156 ? 14.556 1.081 -14.419 1.00 98.31 156 ILE A CA 1
ATOM 1187 C C . ILE A 1 156 ? 13.819 -0.215 -14.074 1.00 98.31 156 ILE A C 1
ATOM 1189 O O . ILE A 1 156 ? 14.454 -1.265 -13.991 1.00 98.31 156 ILE A O 1
ATOM 1193 N N . MET A 1 157 ? 12.502 -0.147 -13.863 1.00 98.31 157 MET A N 1
ATOM 1194 C CA . MET A 1 157 ? 11.695 -1.291 -13.430 1.00 98.31 157 MET A CA 1
ATOM 1195 C C . MET A 1 157 ? 11.657 -2.419 -14.467 1.00 98.31 157 MET A C 1
ATOM 1197 O O . MET A 1 157 ? 11.766 -3.584 -14.087 1.00 98.31 157 MET A O 1
ATOM 1201 N N . GLU A 1 158 ? 11.569 -2.084 -15.756 1.00 97.31 158 GLU A N 1
ATOM 1202 C CA . GLU A 1 158 ? 11.595 -3.043 -16.872 1.00 97.31 158 GLU A CA 1
ATOM 1203 C C . GLU A 1 158 ? 12.933 -3.792 -16.981 1.00 97.31 158 GLU A C 1
ATOM 1205 O O . GLU A 1 158 ? 12.967 -4.935 -17.428 1.00 97.31 158 GLU A O 1
ATOM 1210 N N . ASN A 1 159 ? 14.033 -3.186 -16.521 1.00 97.19 159 ASN A N 1
ATOM 1211 C CA . ASN A 1 159 ? 15.390 -3.721 -16.668 1.00 97.19 159 ASN A CA 1
ATOM 1212 C C . ASN A 1 159 ? 15.958 -4.370 -15.388 1.00 97.19 159 ASN A C 1
ATOM 1214 O O . ASN A 1 159 ? 17.155 -4.652 -15.317 1.00 97.19 159 ASN A O 1
ATOM 1218 N N . LEU A 1 160 ? 15.135 -4.630 -14.361 1.00 93.25 160 LEU A N 1
ATOM 1219 C CA . LEU A 1 160 ? 15.615 -5.207 -13.093 1.00 93.25 160 LEU A CA 1
ATOM 1220 C C . LEU A 1 160 ? 16.068 -6.678 -13.190 1.00 93.25 160 LEU A C 1
ATOM 1222 O O . LEU A 1 160 ? 16.740 -7.141 -12.270 1.00 93.25 160 LEU A O 1
ATOM 1226 N N . ASN A 1 161 ? 15.705 -7.413 -14.252 1.00 93.81 161 ASN A N 1
ATOM 1227 C CA . ASN A 1 161 ? 16.082 -8.821 -14.487 1.00 93.81 161 ASN A CA 1
ATOM 1228 C C . ASN A 1 161 ? 15.963 -9.719 -13.236 1.00 93.81 161 ASN A C 1
ATOM 1230 O O . ASN A 1 161 ? 16.864 -10.489 -12.898 1.00 93.81 161 ASN A O 1
ATOM 1234 N N . LEU A 1 162 ? 14.843 -9.598 -12.518 1.00 95.31 162 LEU A N 1
ATOM 1235 C CA . LEU A 1 162 ? 14.605 -10.332 -11.277 1.00 95.31 162 LEU A CA 1
ATOM 1236 C C . LEU A 1 162 ? 14.266 -11.799 -11.556 1.00 95.31 162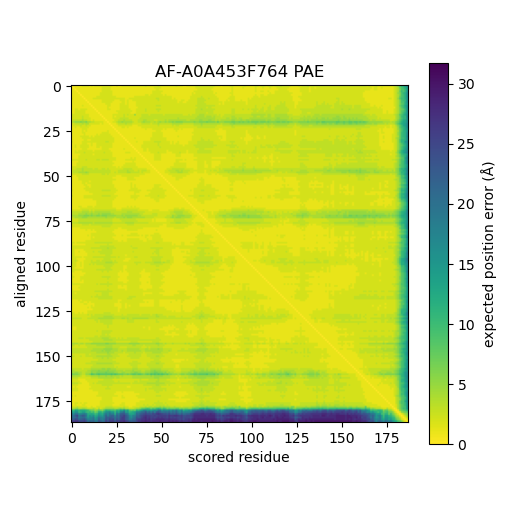 LEU A C 1
ATOM 1238 O O . LEU A 1 162 ? 13.488 -12.110 -12.457 1.00 95.31 162 LEU A O 1
ATOM 1242 N N . SER A 1 163 ? 14.762 -12.704 -10.711 1.00 97.38 163 SER A N 1
ATOM 1243 C CA . SER A 1 163 ? 14.362 -14.112 -10.755 1.00 97.38 163 SER A CA 1
ATOM 1244 C C . SER A 1 163 ? 12.850 -14.278 -10.562 1.00 97.38 163 SER A C 1
ATOM 1246 O O . SER A 1 163 ? 12.196 -13.464 -9.893 1.00 97.38 163 SER A O 1
ATOM 1248 N N . TYR A 1 164 ? 12.310 -15.379 -11.082 1.00 98.12 164 TYR A N 1
ATOM 1249 C CA . TYR A 1 164 ? 10.934 -15.790 -10.815 1.00 98.12 164 TYR A CA 1
ATOM 1250 C C . TYR A 1 164 ? 10.669 -15.843 -9.292 1.00 98.12 164 TYR A C 1
ATOM 1252 O O . TYR A 1 164 ? 11.527 -16.352 -8.555 1.00 98.12 164 TYR A O 1
ATOM 1260 N N . PRO A 1 165 ? 9.553 -15.287 -8.775 1.00 97.75 165 PRO A N 1
ATOM 1261 C CA . PRO A 1 165 ? 9.308 -15.275 -7.337 1.00 97.75 165 PRO A CA 1
ATOM 1262 C C . PRO A 1 165 ? 9.081 -16.696 -6.806 1.00 97.75 165 PRO A C 1
ATOM 1264 O O . PRO A 1 165 ? 8.146 -17.383 -7.198 1.00 97.75 165 PRO A O 1
ATOM 1267 N N . LYS A 1 166 ? 9.938 -17.133 -5.878 1.00 98.19 166 LYS A N 1
ATOM 1268 C CA . LYS A 1 166 ? 10.053 -18.542 -5.456 1.00 98.19 166 LYS A CA 1
ATOM 1269 C C . LYS A 1 166 ? 8.772 -19.169 -4.893 1.00 98.19 166 LYS A C 1
ATOM 1271 O O . LYS A 1 166 ? 8.642 -20.384 -4.938 1.00 98.19 166 LYS A O 1
ATOM 1276 N N . MET A 1 167 ? 7.880 -18.364 -4.319 1.00 97.62 167 MET A N 1
ATOM 1277 C CA . MET A 1 167 ? 6.683 -18.830 -3.610 1.00 97.62 167 MET A CA 1
ATOM 1278 C C . MET A 1 167 ? 5.378 -18.477 -4.325 1.00 97.62 167 MET A C 1
ATOM 1280 O O . MET A 1 167 ? 4.324 -18.864 -3.832 1.00 97.62 167 MET A O 1
ATOM 1284 N N . ILE A 1 168 ? 5.411 -17.770 -5.463 1.00 97.94 168 ILE A N 1
ATOM 1285 C CA . ILE A 1 168 ? 4.197 -17.169 -6.041 1.00 97.94 168 ILE A CA 1
ATOM 1286 C C . ILE A 1 168 ? 3.130 -18.212 -6.390 1.00 97.94 168 ILE A C 1
ATOM 1288 O O . ILE A 1 168 ? 1.957 -17.998 -6.089 1.00 97.94 168 ILE A O 1
ATOM 1292 N N . ASP A 1 169 ? 3.545 -19.370 -6.909 1.00 97.81 169 ASP A N 1
ATOM 1293 C CA . ASP A 1 169 ? 2.652 -20.465 -7.310 1.00 97.81 169 ASP A CA 1
ATOM 1294 C C . ASP A 1 169 ? 1.966 -21.163 -6.128 1.00 97.81 169 ASP A C 1
ATOM 1296 O O . ASP A 1 169 ? 0.959 -21.843 -6.305 1.00 97.81 169 ASP A O 1
ATOM 1300 N N . VAL A 1 170 ? 2.485 -20.985 -4.911 1.00 97.12 170 VAL A N 1
ATOM 1301 C CA . VAL A 1 170 ? 1.897 -21.524 -3.675 1.00 97.12 170 VAL A CA 1
ATOM 1302 C C . VAL A 1 170 ? 1.147 -20.426 -2.925 1.00 97.12 170 VAL A C 1
ATOM 1304 O O . VAL A 1 170 ? -0.014 -20.588 -2.552 1.00 97.12 170 VAL A O 1
ATOM 1307 N N . ALA A 1 171 ? 1.807 -19.288 -2.717 1.00 98.06 171 ALA A N 1
ATOM 1308 C CA . ALA A 1 171 ? 1.316 -18.182 -1.913 1.00 98.06 171 ALA A CA 1
ATOM 1309 C C . ALA A 1 171 ? 0.096 -17.507 -2.542 1.00 98.06 171 ALA A C 1
ATOM 1311 O O . ALA A 1 171 ? -0.881 -17.263 -1.838 1.00 98.06 171 ALA A O 1
ATOM 1312 N N . VAL A 1 172 ? 0.096 -17.237 -3.853 1.00 98.25 172 VAL A N 1
ATOM 1313 C CA . VAL A 1 172 ? -1.025 -16.519 -4.480 1.00 98.25 172 VAL A CA 1
ATOM 1314 C C . VAL A 1 172 ? -2.315 -17.340 -4.422 1.00 98.25 172 VAL A C 1
ATOM 1316 O O . VAL A 1 172 ? -3.286 -16.815 -3.873 1.00 98.25 172 VAL A O 1
ATOM 1319 N N . PRO A 1 173 ? -2.371 -18.613 -4.872 1.00 97.94 173 PRO A N 1
ATOM 1320 C CA . PRO A 1 173 ? -3.595 -19.410 -4.761 1.00 97.94 173 PRO A CA 1
ATOM 1321 C C . PRO A 1 173 ? -4.097 -19.530 -3.319 1.00 97.94 173 PRO A C 1
ATOM 1323 O O . PRO A 1 173 ? -5.281 -19.318 -3.060 1.00 97.94 173 PRO A O 1
ATOM 1326 N N . ALA A 1 174 ? -3.186 -19.769 -2.370 1.00 97.81 174 ALA A N 1
ATOM 1327 C CA . ALA A 1 174 ? -3.481 -19.802 -0.942 1.00 97.81 174 ALA A CA 1
ATOM 1328 C C . ALA A 1 174 ? -4.113 -18.494 -0.436 1.00 97.81 174 ALA A C 1
ATOM 1330 O O . ALA A 1 174 ? -5.110 -18.494 0.293 1.00 97.81 174 ALA A O 1
ATOM 1331 N N . ASN A 1 175 ? -3.546 -17.359 -0.832 1.00 98.38 175 ASN A N 1
ATOM 1332 C CA . ASN A 1 175 ? -3.966 -16.040 -0.374 1.00 98.38 175 ASN A CA 1
ATOM 1333 C C . ASN A 1 175 ? -5.277 -15.584 -1.018 1.00 98.38 175 ASN A C 1
ATOM 1335 O O . ASN A 1 175 ? -6.061 -14.898 -0.360 1.00 98.38 175 ASN A O 1
ATOM 1339 N N . MET A 1 176 ? -5.577 -16.031 -2.243 1.00 98.19 176 MET A N 1
ATOM 1340 C CA . MET A 1 176 ? -6.867 -15.782 -2.902 1.00 98.19 176 MET A CA 1
ATOM 1341 C C . MET A 1 176 ? -8.053 -16.379 -2.132 1.00 98.19 176 MET A C 1
ATOM 1343 O O . MET A 1 176 ? -9.178 -15.892 -2.253 1.00 98.19 176 MET A O 1
ATOM 1347 N N . VAL A 1 177 ? -7.812 -17.391 -1.296 1.00 97.56 177 VAL A N 1
ATOM 1348 C CA . VAL A 1 177 ? -8.823 -18.039 -0.447 1.00 97.56 177 VAL A CA 1
ATOM 1349 C C . VAL A 1 177 ? -8.599 -17.778 1.047 1.00 97.56 177 VAL A C 1
ATOM 1351 O O . VAL A 1 177 ? -8.937 -18.604 1.891 1.00 97.56 177 VAL A O 1
ATOM 1354 N N . CYS A 1 178 ? -8.075 -16.599 1.401 1.00 97.12 178 CYS A N 1
ATOM 1355 C CA . CYS A 1 178 ? -7.887 -16.159 2.792 1.00 97.12 178 CYS A CA 1
ATOM 1356 C C . CYS A 1 178 ? -6.909 -17.040 3.601 1.00 97.12 178 CYS A C 1
ATOM 1358 O O . CYS A 1 178 ? -7.013 -17.128 4.826 1.00 97.12 178 CYS A O 1
ATOM 1360 N N . GLY A 1 179 ? -5.964 -17.709 2.936 1.00 94.75 179 GLY A N 1
ATOM 1361 C CA . GLY A 1 179 ? -4.982 -18.583 3.582 1.00 94.75 179 GLY A CA 1
ATOM 1362 C C . GLY A 1 179 ? -5.551 -19.928 4.037 1.00 94.75 179 GLY A C 1
ATOM 1363 O O . GLY A 1 179 ? -4.822 -20.715 4.640 1.00 94.75 179 GLY A O 1
ATOM 1364 N N . PHE A 1 180 ? -6.822 -20.228 3.747 1.00 88.50 180 PHE A N 1
ATOM 1365 C CA . PHE A 1 180 ? -7.349 -21.573 3.945 1.00 88.50 180 PHE A CA 1
ATOM 1366 C C . PHE A 1 180 ? -6.697 -22.505 2.928 1.00 88.50 180 PHE A C 1
ATOM 1368 O O . PHE A 1 180 ? -6.887 -22.358 1.727 1.00 88.50 180 PHE A O 1
ATOM 1375 N N . GLN A 1 181 ? -5.892 -23.438 3.421 1.00 68.81 181 GLN A N 1
ATOM 1376 C CA . GLN A 1 181 ? -5.428 -24.559 2.619 1.00 68.81 181 GLN A CA 1
ATOM 1377 C C . GLN A 1 181 ? -6.471 -25.665 2.725 1.00 68.81 181 GLN A C 1
ATOM 1379 O O . GLN A 1 181 ? -6.949 -25.947 3.830 1.00 68.81 181 GLN A O 1
ATOM 1384 N N . ASP A 1 182 ? -6.786 -26.318 1.608 1.00 61.09 182 ASP A N 1
ATOM 1385 C CA . ASP A 1 182 ? -7.343 -27.662 1.696 1.00 61.09 182 ASP A CA 1
ATOM 1386 C C . ASP A 1 182 ? -6.365 -28.521 2.519 1.00 61.09 182 ASP A C 1
ATOM 1388 O O . ASP A 1 182 ? -5.145 -28.315 2.438 1.00 61.09 182 ASP A O 1
ATOM 1392 N N . PRO A 1 183 ? -6.850 -29.452 3.362 1.00 54.22 183 PRO A N 1
ATOM 1393 C CA . PRO A 1 183 ? -5.950 -30.385 4.024 1.00 54.22 183 PRO A CA 1
ATOM 1394 C C . PRO A 1 183 ? -5.072 -31.048 2.952 1.00 54.22 183 PRO A C 1
ATOM 1396 O O . PRO A 1 183 ? -5.601 -31.397 1.892 1.00 54.22 183 PRO A O 1
ATOM 1399 N N . PRO A 1 184 ? -3.752 -31.206 3.184 1.00 49.03 184 PRO A N 1
ATOM 1400 C CA . PRO A 1 184 ? -2.865 -31.786 2.185 1.00 49.03 184 PRO A CA 1
ATOM 1401 C C . PRO A 1 184 ? -3.465 -33.104 1.702 1.00 49.03 184 PRO A C 1
ATOM 1403 O O . PRO A 1 184 ? -3.881 -33.929 2.525 1.00 49.03 184 PRO A O 1
ATOM 1406 N N . SER A 1 185 ? -3.556 -33.276 0.379 1.00 47.69 185 SER A N 1
ATOM 1407 C CA . SER A 1 185 ? -4.004 -34.534 -0.211 1.00 47.69 185 SER A CA 1
ATOM 1408 C C . SER A 1 185 ? -3.169 -35.641 0.411 1.00 47.69 185 SER A C 1
ATOM 1410 O O . SER A 1 185 ? -1.942 -35.616 0.303 1.00 47.69 185 SER A O 1
ATOM 1412 N N . LYS A 1 186 ? -3.827 -36.560 1.123 1.00 40.94 186 LYS A N 1
ATOM 1413 C CA . LYS A 1 186 ? -3.168 -37.749 1.655 1.00 40.94 186 LYS A CA 1
ATOM 1414 C C . LYS A 1 186 ? -2.603 -38.502 0.451 1.00 40.94 186 LYS A C 1
ATOM 1416 O O . LYS A 1 186 ? -3.382 -39.051 -0.324 1.00 40.94 186 LYS A O 1
ATOM 1421 N N . VAL A 1 187 ? -1.286 -38.416 0.269 1.00 48.22 187 VAL A N 1
ATOM 1422 C CA . VAL A 1 187 ? -0.518 -39.288 -0.626 1.00 48.22 187 VAL A CA 1
ATOM 1423 C C . VAL A 1 187 ? -0.436 -40.660 0.024 1.00 48.22 187 VAL A C 1
ATOM 1425 O O . VAL A 1 187 ? -0.218 -40.696 1.258 1.00 48.22 187 VAL A O 1
#

Nearest PDB structures (foldseek):
  2gcu-assembly2_D  TM=1.001E+00  e=2.389E-34  Arabidopsis thaliana
  4chl-assembly1_A  TM=9.846E-01  e=1.350E-26  Homo sapiens
  5ve4-assembly1_A  TM=9.379E-01  e=4.198E-24  Paraburkholderia phytofirmans PsJN
  5ve5-assembly3_C  TM=9.592E-01  e=4.066E-23  Paraburkholderia phytofirmans PsJN
  5ve4-assembly2_B  TM=9.517E-01  e=7.640E-23  Paraburkholderia phytofirmans PsJN

pLDDT: mean 96.46, std 8.85, range [40.94, 99.0]

Organism: Aegilops tauschii subsp. strangulata (NCBI:txid200361)